Protein AF-A0A7Z9KVR6-F1 (afdb_monomer)

Structure (mmCIF, N/CA/C/O backbone):
data_AF-A0A7Z9KVR6-F1
#
_entry.id   AF-A0A7Z9KVR6-F1
#
loop_
_atom_site.group_PDB
_atom_site.id
_atom_site.type_symbol
_atom_site.label_atom_id
_atom_site.label_alt_id
_atom_site.label_comp_id
_atom_site.label_asym_id
_atom_site.label_entity_id
_atom_site.label_seq_id
_atom_site.pdbx_PDB_ins_code
_atom_site.Cartn_x
_atom_site.Cartn_y
_atom_site.Cartn_z
_atom_site.occupancy
_atom_site.B_iso_or_equiv
_atom_site.auth_seq_id
_atom_site.auth_comp_id
_atom_site.auth_asym_id
_atom_site.auth_atom_id
_atom_site.pdbx_PDB_model_num
ATOM 1 N N . ALA A 1 1 ? -22.475 -16.700 29.389 1.00 35.38 1 ALA A N 1
ATOM 2 C CA . ALA A 1 1 ? -21.913 -15.750 30.370 1.00 35.38 1 ALA A CA 1
ATOM 3 C C . ALA A 1 1 ? -21.243 -14.559 29.671 1.00 35.38 1 ALA A C 1
ATOM 5 O O . ALA A 1 1 ? -21.613 -13.428 29.962 1.00 35.38 1 ALA A O 1
ATOM 6 N N . ASP A 1 2 ? -20.386 -14.787 28.668 1.00 34.09 2 ASP A N 1
ATOM 7 C CA . ASP A 1 2 ? -19.625 -13.722 27.977 1.00 34.09 2 ASP A CA 1
ATOM 8 C C . ASP A 1 2 ? -20.473 -12.669 27.237 1.00 34.09 2 ASP A C 1
ATOM 10 O O . ASP A 1 2 ? -20.150 -11.486 27.248 1.00 34.09 2 ASP A O 1
ATOM 14 N N . ALA A 1 3 ? -21.623 -13.051 26.671 1.00 34.44 3 ALA A N 1
ATOM 15 C CA . ALA A 1 3 ? -22.505 -12.124 25.944 1.00 34.44 3 ALA A CA 1
ATOM 16 C C . ALA A 1 3 ? -23.229 -11.091 26.838 1.00 34.44 3 ALA A C 1
ATOM 18 O O . ALA A 1 3 ? -23.708 -10.068 26.345 1.00 34.44 3 ALA A O 1
ATOM 19 N N . VAL A 1 4 ? -23.341 -11.359 28.145 1.00 34.56 4 VAL A N 1
ATOM 20 C CA . VAL A 1 4 ? -23.966 -10.443 29.119 1.00 34.56 4 VAL A CA 1
ATOM 21 C C . VAL A 1 4 ? -22.930 -9.444 29.643 1.00 34.56 4 VAL A C 1
ATOM 23 O O . VAL A 1 4 ? -23.249 -8.267 29.813 1.00 34.56 4 VAL A O 1
ATOM 26 N N . ALA A 1 5 ? -21.673 -9.880 29.796 1.00 39.56 5 ALA A N 1
ATOM 27 C CA . ALA A 1 5 ? -20.549 -9.011 30.135 1.00 39.56 5 ALA A CA 1
ATOM 28 C C . ALA A 1 5 ? -20.260 -7.990 29.019 1.00 39.56 5 ALA A C 1
ATOM 30 O O . ALA A 1 5 ? -20.115 -6.802 29.301 1.00 39.56 5 ALA A O 1
ATOM 31 N N . ASP A 1 6 ? -20.287 -8.425 27.757 1.00 44.34 6 ASP A N 1
ATOM 32 C CA . ASP A 1 6 ? -20.033 -7.575 26.584 1.00 44.34 6 ASP A CA 1
ATOM 33 C C . ASP A 1 6 ? -21.119 -6.487 26.412 1.00 44.34 6 ASP A C 1
ATOM 35 O O . ASP A 1 6 ? -20.833 -5.318 26.150 1.00 44.34 6 ASP A O 1
ATOM 39 N N . LYS A 1 7 ? -22.391 -6.821 26.685 1.00 42.00 7 LYS A N 1
ATOM 40 C CA . LYS A 1 7 ? -23.503 -5.849 26.682 1.00 42.00 7 LYS A CA 1
ATOM 41 C C . LYS A 1 7 ? -23.405 -4.821 27.810 1.00 42.00 7 LYS A C 1
ATOM 43 O O . LYS A 1 7 ? -23.664 -3.644 27.561 1.00 42.00 7 LYS A O 1
ATOM 48 N N . GLY A 1 8 ? -23.033 -5.242 29.021 1.00 41.16 8 GLY A N 1
ATOM 49 C CA . GLY A 1 8 ? -22.894 -4.346 30.174 1.00 41.16 8 GLY A CA 1
ATOM 50 C C . GLY A 1 8 ? -21.739 -3.356 30.008 1.00 41.16 8 GLY A C 1
ATOM 51 O O . GLY A 1 8 ? -21.914 -2.153 30.202 1.00 41.16 8 GLY A O 1
ATOM 52 N N . GLN A 1 9 ? -20.580 -3.836 29.550 1.00 44.72 9 GLN A N 1
ATOM 53 C CA . GLN A 1 9 ? -19.414 -2.988 29.295 1.00 44.72 9 GLN A CA 1
ATOM 54 C C . GLN A 1 9 ? -19.664 -1.992 28.157 1.00 44.72 9 GLN A C 1
ATOM 56 O O . GLN A 1 9 ? -19.304 -0.818 28.259 1.00 44.72 9 GLN A O 1
ATOM 61 N N . ALA A 1 10 ? -20.344 -2.425 27.096 1.00 40.78 10 ALA A N 1
ATOM 62 C CA . ALA A 1 10 ? -20.620 -1.569 25.955 1.00 40.78 10 ALA A CA 1
ATOM 63 C C . ALA A 1 10 ? -21.769 -0.566 26.216 1.00 40.78 10 ALA A C 1
ATOM 65 O O . ALA A 1 10 ? -21.743 0.551 25.691 1.00 40.78 10 ALA A O 1
ATOM 66 N N . GLN A 1 11 ? -22.731 -0.895 27.091 1.00 40.22 11 GLN A N 1
ATOM 67 C CA . GLN A 1 11 ? -23.716 0.065 27.611 1.00 40.22 11 GLN A CA 1
ATOM 68 C C . GLN A 1 11 ? -23.074 1.136 28.502 1.00 40.22 11 GLN A C 1
ATOM 70 O O . GLN A 1 11 ? -23.451 2.305 28.398 1.00 40.22 11 GLN A O 1
ATOM 75 N N . ASP A 1 12 ? -22.074 0.787 29.312 1.00 39.56 12 ASP A N 1
ATOM 76 C CA . ASP A 1 12 ? -21.330 1.755 30.126 1.00 39.56 12 ASP A CA 1
ATOM 77 C C . ASP A 1 12 ? -20.452 2.684 29.275 1.00 39.56 12 ASP A C 1
ATOM 79 O O . ASP A 1 12 ? -20.374 3.888 29.538 1.00 39.56 12 ASP A O 1
ATOM 83 N N . VAL A 1 13 ? -19.840 2.178 28.201 1.00 40.28 13 VAL A N 1
ATOM 84 C CA . VAL A 1 13 ? -19.151 3.018 27.203 1.00 40.28 13 VAL A CA 1
ATOM 85 C C . VAL A 1 13 ? -20.147 3.955 26.506 1.00 40.28 13 VAL A C 1
ATOM 87 O O . VAL A 1 13 ? -19.868 5.143 26.337 1.00 40.28 13 VAL A O 1
ATOM 90 N N . ALA A 1 14 ? -21.350 3.471 26.186 1.00 36.34 14 ALA A N 1
ATOM 91 C CA . ALA A 1 14 ? -22.399 4.272 25.562 1.00 36.34 14 ALA A CA 1
ATOM 92 C C . ALA A 1 14 ? -22.997 5.342 26.503 1.00 36.34 14 ALA A C 1
ATOM 94 O O . ALA A 1 14 ? -23.314 6.437 26.040 1.00 36.34 14 ALA A O 1
ATOM 95 N N . ARG A 1 15 ? -23.108 5.071 27.811 1.00 34.94 15 ARG A N 1
ATOM 96 C CA . ARG A 1 15 ? -23.484 6.062 28.842 1.00 34.94 15 ARG A CA 1
ATOM 97 C C . ARG A 1 15 ? -22.383 7.099 29.078 1.00 34.94 15 ARG A C 1
ATOM 99 O O . ARG A 1 15 ? -22.664 8.269 29.312 1.00 34.94 15 ARG A O 1
ATOM 106 N N . ASN A 1 16 ? -21.112 6.720 28.955 1.00 38.53 16 ASN A N 1
ATOM 107 C CA . ASN A 1 16 ? -20.003 7.677 29.018 1.00 38.53 16 ASN A CA 1
ATOM 108 C C . ASN A 1 16 ? -19.913 8.553 27.751 1.00 38.53 16 ASN A C 1
ATOM 110 O O . ASN A 1 16 ? -19.594 9.740 27.844 1.00 38.53 16 ASN A O 1
ATOM 114 N N . LEU A 1 17 ? -20.301 8.026 26.584 1.00 39.16 17 LEU A N 1
ATOM 115 C CA . LEU A 1 17 ? -20.501 8.803 25.352 1.00 39.16 17 LEU A CA 1
ATOM 116 C C . LEU A 1 17 ? -21.670 9.797 25.456 1.00 39.16 17 LEU A C 1
ATOM 118 O O . LEU A 1 17 ? -21.611 10.856 24.830 1.00 39.16 17 LEU A O 1
ATOM 122 N N . GLU A 1 18 ? -22.683 9.551 26.289 1.00 35.47 18 GLU A N 1
ATOM 123 C CA . GLU A 1 18 ? -23.751 10.528 26.560 1.00 35.47 18 GLU A CA 1
ATOM 124 C C . GLU A 1 18 ? -23.223 11.817 27.224 1.00 35.47 18 GLU A C 1
ATOM 126 O O . GLU A 1 18 ? -23.787 12.890 27.015 1.00 35.47 18 GLU A O 1
ATOM 131 N N . TYR A 1 19 ? -22.061 11.813 27.883 1.00 37.66 19 TYR A N 1
ATOM 132 C CA . TYR A 1 19 ? -21.432 13.061 28.345 1.00 37.66 19 TYR A CA 1
ATOM 133 C C . TYR A 1 19 ? -20.773 13.869 27.212 1.00 37.66 19 TYR A C 1
ATOM 135 O O . TYR A 1 19 ? -20.787 15.101 27.246 1.00 37.66 19 TYR A O 1
ATOM 143 N N . SER A 1 20 ? -20.317 13.221 26.133 1.00 38.47 20 SER A N 1
ATOM 144 C CA . SER A 1 20 ? -19.980 13.938 24.888 1.00 38.47 20 SER A CA 1
ATOM 145 C C . SER A 1 20 ? -21.229 14.580 24.266 1.00 38.47 20 SER A C 1
ATOM 147 O O . SER A 1 20 ? -21.165 15.672 23.693 1.00 38.47 20 SER A O 1
ATOM 149 N N . THR A 1 21 ? -22.402 13.965 24.478 1.00 38.22 21 THR A N 1
ATOM 150 C CA . THR A 1 21 ? -23.684 14.559 24.092 1.00 38.22 21 THR A CA 1
ATOM 151 C C . THR A 1 21 ? -24.091 15.733 24.975 1.00 38.22 21 THR A C 1
ATOM 153 O O . THR A 1 21 ? -24.813 16.583 24.479 1.00 38.22 21 THR A O 1
ATOM 156 N N . LEU A 1 22 ? -23.584 15.866 26.209 1.00 37.53 22 LEU A N 1
ATOM 157 C CA . LEU A 1 22 ? -23.767 17.055 27.059 1.00 37.53 22 LEU A CA 1
ATOM 158 C C . LEU A 1 22 ? -22.955 18.259 26.557 1.00 37.53 22 LEU A C 1
ATOM 160 O O . LEU A 1 22 ? -23.481 19.371 26.520 1.00 37.53 22 LEU A O 1
ATOM 164 N N . ILE A 1 23 ? -21.728 18.043 26.069 1.00 39.12 23 ILE A N 1
ATOM 165 C CA . ILE A 1 23 ? -20.932 19.083 25.384 1.00 39.12 23 ILE A CA 1
ATOM 166 C C . ILE A 1 23 ? -21.606 19.470 24.055 1.00 39.12 23 ILE A C 1
ATOM 168 O O . ILE A 1 23 ? -21.808 20.652 23.764 1.00 39.12 23 ILE A O 1
ATOM 172 N N . LEU A 1 24 ? -22.080 18.483 23.284 1.00 40.97 24 LEU A N 1
ATOM 173 C CA . LEU A 1 24 ? -22.911 18.726 22.098 1.00 40.97 24 LEU A CA 1
ATOM 174 C C . LEU A 1 24 ? -24.281 19.336 22.445 1.00 40.97 24 LEU A C 1
ATOM 176 O O . LEU A 1 24 ? -24.842 20.049 21.618 1.00 40.97 24 LEU A O 1
ATOM 180 N N . ALA A 1 25 ? -24.828 19.107 23.641 1.00 38.81 25 ALA A N 1
ATOM 181 C CA . ALA A 1 25 ? -26.065 19.713 24.129 1.00 38.81 25 ALA A CA 1
ATOM 182 C C . ALA A 1 25 ? -25.837 21.171 24.536 1.00 38.81 25 ALA A C 1
ATOM 184 O O . ALA A 1 25 ? -26.718 21.996 24.301 1.00 38.81 25 ALA A O 1
ATOM 185 N N . GLY A 1 26 ? -24.652 21.510 25.054 1.00 41.12 26 GLY A N 1
ATOM 186 C CA . GLY A 1 26 ? -24.179 22.885 25.215 1.00 41.12 26 GLY A CA 1
ATOM 187 C C . GLY A 1 26 ? -24.095 23.607 23.868 1.00 41.12 26 GLY A C 1
ATOM 188 O O . GLY A 1 26 ? -24.693 24.670 23.696 1.00 41.12 26 GLY A O 1
ATOM 189 N N . LEU A 1 27 ? -23.489 22.969 22.859 1.00 42.97 27 LEU A N 1
ATOM 190 C CA . LEU A 1 27 ? -23.453 23.476 21.479 1.00 42.97 27 LEU A CA 1
ATOM 191 C C . LEU A 1 27 ? -24.853 23.561 20.834 1.00 42.97 27 LEU A C 1
ATOM 193 O O . LEU A 1 27 ? -25.155 24.525 20.129 1.00 42.97 27 LEU A O 1
ATOM 197 N N . LYS A 1 28 ? -25.751 22.600 21.096 1.00 42.56 28 LYS A N 1
ATOM 198 C CA . LYS A 1 28 ? -27.156 22.629 20.640 1.00 42.56 28 LYS A CA 1
ATOM 199 C C . LYS A 1 28 ? -27.973 23.709 21.356 1.00 42.56 28 LYS A C 1
ATOM 201 O O . LYS A 1 28 ? -28.800 24.338 20.700 1.00 42.56 28 LYS A O 1
ATOM 206 N N . ARG A 1 29 ? -27.747 23.968 22.652 1.00 45.38 29 ARG A N 1
ATOM 207 C CA . ARG A 1 29 ? -28.359 25.090 23.396 1.00 45.38 29 ARG A CA 1
ATOM 208 C C . ARG A 1 29 ? -27.910 26.424 22.825 1.00 45.38 29 ARG A C 1
ATOM 210 O O . ARG A 1 29 ? -28.758 27.280 22.608 1.00 45.38 29 ARG A O 1
ATOM 217 N N . LEU A 1 30 ? -26.624 26.574 22.512 1.00 44.88 30 LEU A N 1
ATOM 218 C CA . LEU A 1 30 ? -26.091 27.771 21.855 1.00 44.88 30 LEU A CA 1
ATOM 219 C C . LEU A 1 30 ? -26.682 27.958 20.446 1.00 44.88 30 LEU A C 1
ATOM 221 O O . LEU A 1 30 ? -27.119 29.058 20.118 1.00 44.88 30 LEU A O 1
ATOM 225 N N . LYS A 1 31 ? -26.833 26.882 19.656 1.00 48.50 31 LYS A N 1
ATOM 226 C CA . LYS A 1 31 ? -27.555 26.917 18.365 1.00 48.50 31 LYS A CA 1
ATOM 227 C C . LYS A 1 31 ? -29.046 27.254 18.500 1.00 48.50 31 LYS A C 1
ATOM 229 O O . LYS A 1 31 ? -29.575 27.987 17.670 1.00 48.50 31 LYS A O 1
ATOM 234 N N . ARG A 1 32 ? -29.737 26.745 19.528 1.00 51.28 32 ARG A N 1
ATOM 235 C CA . ARG A 1 32 ? -31.143 27.093 19.823 1.00 51.28 32 ARG A CA 1
ATOM 236 C C . ARG A 1 32 ? -31.281 28.560 20.222 1.00 51.28 32 ARG A C 1
ATOM 238 O O . ARG A 1 32 ? -32.182 29.235 19.742 1.00 51.28 32 ARG A O 1
ATOM 245 N N . ARG A 1 33 ? -30.366 29.060 21.056 1.00 50.19 33 ARG A N 1
ATOM 246 C CA . ARG A 1 33 ? -30.333 30.457 21.505 1.00 50.19 33 ARG A CA 1
ATOM 247 C C . ARG A 1 33 ? -30.043 31.413 20.342 1.00 50.19 33 ARG A C 1
ATOM 249 O O . ARG A 1 33 ? -30.695 32.443 20.258 1.00 50.19 33 ARG A O 1
ATOM 256 N N . ARG A 1 34 ? -29.178 31.017 19.398 1.00 51.06 34 ARG A N 1
ATOM 257 C CA . ARG A 1 34 ? -28.981 31.701 18.108 1.00 51.06 34 ARG A CA 1
ATOM 258 C C . ARG A 1 34 ? -30.272 31.765 17.282 1.00 51.06 34 ARG A C 1
ATOM 260 O O . ARG A 1 34 ? -30.685 32.859 16.931 1.00 51.06 34 ARG A O 1
ATOM 267 N N . ARG A 1 35 ? -30.947 30.632 17.044 1.00 55.22 35 ARG A N 1
ATOM 268 C CA . ARG A 1 35 ? -32.222 30.604 16.291 1.00 55.22 35 ARG A CA 1
ATOM 269 C C . ARG A 1 35 ? -33.315 31.462 16.931 1.00 55.22 35 ARG A C 1
ATOM 271 O O . ARG A 1 35 ? -34.112 32.064 16.226 1.00 55.22 35 ARG A O 1
ATOM 278 N N . ASN A 1 36 ? -33.368 31.510 18.260 1.00 55.62 36 ASN A N 1
ATOM 279 C CA . ASN A 1 36 ? -34.324 32.358 18.970 1.00 55.62 36 ASN A CA 1
ATOM 280 C C . ASN A 1 36 ? -33.970 33.850 18.859 1.00 55.62 36 ASN A C 1
ATOM 282 O O . ASN A 1 36 ? -34.878 34.667 18.829 1.00 55.62 36 ASN A O 1
ATOM 286 N N . LEU A 1 37 ? -32.684 34.206 18.764 1.00 54.69 37 LEU A N 1
ATOM 287 C CA . LEU A 1 37 ? -32.229 35.586 18.554 1.00 54.69 37 LEU A CA 1
ATOM 288 C C . LEU A 1 37 ? -32.394 36.048 17.096 1.00 54.69 37 LEU A C 1
ATOM 290 O O . LEU A 1 37 ? -32.743 37.202 16.878 1.00 54.69 37 LEU A O 1
ATOM 294 N N . GLU A 1 38 ? -32.222 35.156 16.114 1.00 55.53 38 GLU A N 1
ATOM 295 C CA . GLU A 1 38 ? -32.503 35.419 14.688 1.00 55.53 38 GLU A CA 1
ATOM 296 C C . GLU A 1 38 ? -33.987 35.766 14.456 1.00 55.53 38 GLU A C 1
ATOM 298 O O . GLU A 1 38 ? -34.303 36.607 13.622 1.00 55.53 38 GLU A O 1
ATOM 303 N N . LYS A 1 39 ? -34.901 35.184 15.247 1.00 57.00 39 LYS A N 1
ATOM 304 C CA . LYS A 1 39 ? -36.345 35.477 15.191 1.00 57.00 39 LYS A CA 1
ATOM 305 C C . LYS A 1 39 ? -36.746 36.842 15.765 1.00 57.00 39 LYS A C 1
ATOM 307 O O . LYS A 1 39 ? -37.841 37.302 15.473 1.00 57.00 39 LYS A O 1
ATOM 312 N N . VAL A 1 40 ? -35.908 37.462 16.600 1.00 57.56 40 VAL A N 1
ATOM 313 C CA . VAL A 1 40 ? -36.248 38.694 17.344 1.00 57.56 40 VAL A CA 1
ATOM 314 C C . VAL A 1 40 ? -35.851 39.971 16.583 1.00 57.56 40 VAL A C 1
ATOM 316 O O . VAL A 1 40 ? -36.165 41.055 17.044 1.00 57.56 40 VAL A O 1
ATOM 319 N N . GLY A 1 41 ? -35.223 39.855 15.403 1.00 50.34 41 GLY A N 1
ATOM 320 C CA . GLY A 1 41 ? -35.107 40.916 14.388 1.00 50.34 41 GLY A CA 1
ATOM 321 C C . GLY A 1 41 ? -34.739 42.320 14.897 1.00 50.34 41 GLY A C 1
ATOM 322 O O . GLY A 1 41 ? -35.605 43.125 15.220 1.00 50.34 41 GLY A O 1
ATOM 323 N N . GLY A 1 42 ? -33.447 42.664 14.904 1.00 53.19 42 GLY A N 1
ATOM 324 C CA . GLY A 1 42 ? -33.004 44.036 15.177 1.00 53.19 42 GLY A CA 1
ATOM 325 C C . GLY A 1 42 ? -31.487 44.184 15.295 1.00 53.19 42 GLY A C 1
ATOM 326 O O . GLY A 1 42 ? -30.786 43.228 15.625 1.00 53.19 42 GLY A O 1
ATOM 327 N N . LYS A 1 43 ? -30.965 45.406 15.105 1.00 47.53 43 LYS A N 1
ATOM 328 C CA . LYS A 1 43 ? -29.512 45.706 15.117 1.00 47.53 43 LYS A CA 1
ATOM 329 C C . LYS A 1 43 ? -28.788 45.264 16.408 1.00 47.53 43 LYS A C 1
ATOM 331 O O . LYS A 1 43 ? -27.604 44.935 16.382 1.00 47.53 43 LYS A O 1
ATOM 336 N N . ARG A 1 44 ? -29.486 45.208 17.557 1.00 46.94 44 ARG A N 1
ATOM 337 C CA . ARG A 1 44 ? -28.959 44.651 18.830 1.00 46.94 44 ARG A CA 1
ATOM 338 C C . ARG A 1 44 ? -28.873 43.119 18.826 1.00 46.94 44 ARG A C 1
ATOM 340 O O . ARG A 1 44 ? -27.948 42.565 19.426 1.00 46.94 44 ARG A O 1
ATOM 347 N N . ALA A 1 45 ? -29.809 42.445 18.160 1.00 45.25 45 ALA A N 1
ATOM 348 C CA . ALA A 1 45 ? -29.789 40.998 17.984 1.00 45.25 45 ALA A CA 1
ATOM 349 C C . ALA A 1 45 ? -28.661 40.593 17.024 1.00 45.25 45 ALA A C 1
ATOM 351 O O . ALA A 1 45 ? -27.903 39.694 17.362 1.00 45.25 45 ALA A O 1
ATOM 352 N N . GLU A 1 46 ? -28.448 41.324 15.925 1.00 45.06 46 GLU A N 1
ATOM 353 C CA . GLU A 1 46 ? -27.333 41.093 14.986 1.00 45.06 46 GLU A CA 1
ATOM 354 C C . GLU A 1 46 ? -25.957 41.231 15.651 1.00 45.06 46 GLU A C 1
ATOM 356 O O . GLU A 1 46 ? -25.106 40.358 15.495 1.00 45.06 46 GLU A O 1
ATOM 361 N N . LYS A 1 47 ? -25.751 42.264 16.481 1.00 49.59 47 LYS A N 1
ATOM 362 C CA . LYS A 1 47 ? -24.505 42.442 17.256 1.00 49.59 47 LYS A CA 1
ATOM 363 C C . LYS A 1 47 ? -24.288 41.328 18.291 1.00 49.59 47 LYS A C 1
ATOM 365 O O . LYS A 1 47 ? -23.157 40.946 18.586 1.00 49.59 47 LYS A O 1
ATOM 370 N N . SER A 1 48 ? -25.376 40.790 18.843 1.00 45.22 48 SER A N 1
ATOM 371 C CA . SER A 1 48 ? -25.336 39.668 19.790 1.00 45.22 48 SER A CA 1
ATOM 372 C C . SER A 1 48 ? -25.118 38.326 19.084 1.00 45.22 48 SER A C 1
ATOM 374 O O . SER A 1 48 ? -24.444 37.453 19.629 1.00 45.22 48 SER A O 1
ATOM 376 N N . ILE A 1 49 ? -25.646 38.169 17.867 1.00 46.31 49 ILE A N 1
ATOM 377 C CA . ILE A 1 49 ? -25.433 37.011 16.996 1.00 46.31 49 ILE A CA 1
ATOM 378 C C . ILE A 1 49 ? -23.984 36.994 16.512 1.00 46.31 49 ILE A C 1
ATOM 380 O O . ILE A 1 49 ? -23.339 35.968 16.690 1.00 46.31 49 ILE A O 1
ATOM 384 N N . SER A 1 50 ? -23.425 38.115 16.040 1.00 43.09 50 SER A N 1
ATOM 385 C CA . SER A 1 50 ? -22.012 38.184 15.633 1.00 43.09 50 SER A CA 1
ATOM 386 C C . SER A 1 50 ? -21.061 37.960 16.814 1.00 43.09 50 SER A C 1
ATOM 388 O O . SER A 1 50 ? -20.060 37.258 16.692 1.00 43.09 50 SER A O 1
ATOM 390 N N . GLY A 1 51 ? -21.409 38.451 18.010 1.00 47.88 51 GLY A N 1
ATOM 391 C CA . GLY A 1 51 ? -20.678 38.152 19.243 1.00 47.88 51 GLY A CA 1
ATOM 392 C C . GLY A 1 51 ? -20.749 36.675 19.654 1.00 47.88 51 GLY A C 1
ATOM 393 O O . GLY A 1 51 ? -19.777 36.131 20.178 1.00 47.88 51 GLY A O 1
ATOM 394 N N . LEU A 1 52 ? -21.878 36.001 19.410 1.00 43.12 52 LEU A N 1
ATOM 395 C CA . LEU A 1 52 ? -22.029 34.559 19.624 1.00 43.12 52 LEU A CA 1
ATOM 396 C C . LEU A 1 52 ? -21.325 33.737 18.542 1.00 43.12 52 LEU A C 1
ATOM 398 O O . LEU A 1 52 ? -20.792 32.681 18.866 1.00 43.12 52 LEU A O 1
ATOM 402 N N . GLU A 1 53 ? -21.293 34.207 17.297 1.00 40.66 53 GLU A N 1
ATOM 403 C CA . GLU A 1 53 ? -20.557 33.599 16.189 1.00 40.66 53 GLU A CA 1
ATOM 404 C C . GLU A 1 53 ? -19.054 33.718 16.390 1.00 40.66 53 GLU A C 1
ATOM 406 O O . GLU A 1 53 ? -18.378 32.713 16.251 1.00 40.66 53 GLU A O 1
ATOM 411 N N . ASN A 1 54 ? -18.544 34.863 16.842 1.00 45.44 54 ASN A N 1
ATOM 412 C CA . ASN A 1 54 ? -17.134 35.032 17.199 1.00 45.44 54 ASN A CA 1
ATOM 413 C C . ASN A 1 54 ? -16.748 34.217 18.437 1.00 45.44 54 ASN A C 1
ATOM 415 O O . ASN A 1 54 ? -15.649 33.677 18.495 1.00 45.44 54 ASN A O 1
ATOM 419 N N . LYS A 1 55 ? -17.655 34.056 19.411 1.00 43.12 55 LYS A N 1
ATOM 420 C CA . LYS A 1 55 ? -17.428 33.148 20.546 1.00 43.12 55 LYS A CA 1
ATOM 421 C C . LYS A 1 55 ? -17.443 31.689 20.101 1.00 43.12 55 LYS A C 1
ATOM 423 O O . LYS A 1 55 ? -16.532 30.961 20.449 1.00 43.12 55 LYS A O 1
ATOM 428 N N . LEU A 1 56 ? -18.429 31.252 19.315 1.00 40.38 56 LEU A N 1
ATOM 429 C CA . LEU A 1 56 ? -18.497 29.887 18.773 1.00 40.38 56 LEU A CA 1
ATOM 430 C C . LEU A 1 56 ? -17.331 29.585 17.830 1.00 40.38 56 LEU A C 1
ATOM 432 O O . LEU A 1 56 ? -16.781 28.495 17.908 1.00 40.38 56 LEU A O 1
ATOM 436 N N . ALA A 1 57 ? -16.952 30.528 16.970 1.00 37.97 57 ALA A N 1
ATOM 437 C CA . ALA A 1 57 ? -15.800 30.434 16.086 1.00 37.97 57 ALA A CA 1
ATOM 438 C C . ALA A 1 57 ? -14.509 30.408 16.897 1.00 37.97 57 ALA A C 1
ATOM 440 O O . ALA A 1 57 ? -13.703 29.534 16.641 1.00 37.97 57 ALA A O 1
ATOM 441 N N . GLY A 1 58 ? -14.370 31.244 17.931 1.00 43.41 58 GLY A N 1
ATOM 442 C CA . GLY A 1 58 ? -13.258 31.208 18.882 1.00 43.41 58 GLY A CA 1
ATOM 443 C C . GLY A 1 58 ? -13.167 29.878 19.625 1.00 43.41 58 GLY A C 1
ATOM 444 O O . GLY A 1 58 ? -12.118 29.258 19.611 1.00 43.41 58 GLY A O 1
ATOM 445 N N . TYR A 1 59 ? -14.273 29.353 20.158 1.00 39.78 59 TYR A N 1
ATOM 446 C CA . TYR A 1 59 ? -14.303 28.025 20.778 1.00 39.78 59 TYR A CA 1
ATOM 447 C C . TYR A 1 59 ? -13.966 26.915 19.776 1.00 39.78 59 TYR A C 1
ATOM 449 O O . TYR A 1 59 ? -13.256 25.978 20.115 1.00 39.78 59 TYR A O 1
ATOM 457 N N . LEU A 1 60 ? -14.445 26.992 18.534 1.00 37.69 60 LEU A N 1
ATOM 458 C CA . LEU A 1 60 ? -14.164 25.987 17.506 1.00 37.69 60 LEU A CA 1
ATOM 459 C C . LEU A 1 60 ? -12.735 26.115 16.936 1.00 37.69 60 LEU A C 1
ATOM 461 O O . LEU A 1 60 ? -12.113 25.096 16.664 1.00 37.69 60 LEU A O 1
ATOM 465 N N . GLN A 1 61 ? -12.169 27.314 16.805 1.00 37.34 61 GLN A N 1
ATOM 466 C CA . GLN A 1 61 ? -10.778 27.541 16.386 1.00 37.34 61 GLN A CA 1
ATOM 467 C C . GLN A 1 61 ? -9.797 27.196 17.502 1.00 37.34 61 GLN A C 1
ATOM 469 O O . GLN A 1 61 ? -8.836 26.474 17.251 1.00 37.34 61 GLN A O 1
ATOM 474 N N . GLU A 1 62 ? -10.061 27.632 18.736 1.00 37.94 62 GLU A N 1
ATOM 475 C CA . GLU A 1 62 ? -9.231 27.308 19.895 1.00 37.94 62 GLU A CA 1
ATOM 476 C C . GLU A 1 62 ? -9.235 25.805 20.146 1.00 37.94 62 GLU A C 1
ATOM 478 O O . GLU A 1 62 ? -8.174 25.270 20.418 1.00 37.94 62 GLU A O 1
ATOM 483 N N . ILE A 1 63 ? -10.350 25.084 19.959 1.00 36.12 63 ILE A N 1
ATOM 484 C CA . ILE A 1 63 ? -10.414 23.610 20.074 1.00 36.12 63 ILE A CA 1
ATOM 485 C C . ILE A 1 63 ? -9.816 22.890 18.835 1.00 36.12 63 ILE A C 1
ATOM 487 O O . ILE A 1 63 ? -9.656 21.673 18.850 1.00 36.12 63 ILE A O 1
ATOM 491 N N . GLY A 1 64 ? -9.405 23.599 17.774 1.00 34.09 64 GLY A N 1
ATOM 492 C CA . GLY A 1 64 ? -8.854 22.979 16.557 1.00 34.09 64 GLY A CA 1
ATOM 493 C C . GLY A 1 64 ? -9.896 22.197 15.745 1.00 34.09 64 GLY A C 1
ATOM 494 O O . GLY A 1 64 ? -9.593 21.183 15.119 1.00 34.09 64 GLY A O 1
ATOM 495 N N . PHE A 1 65 ? -11.154 22.638 15.781 1.00 37.47 65 PHE A N 1
ATOM 496 C CA . PHE A 1 65 ? -12.300 21.994 15.145 1.00 37.47 65 PHE A CA 1
ATOM 497 C C . PHE A 1 65 ? -12.314 22.255 13.630 1.00 37.47 65 PHE A C 1
ATOM 499 O O . PHE A 1 65 ? -13.107 23.041 13.112 1.00 37.47 65 PHE A O 1
ATOM 506 N N . THR A 1 66 ? -11.477 21.544 12.879 1.00 34.56 66 THR A N 1
ATOM 507 C CA . THR A 1 66 ? -11.750 21.316 11.457 1.00 34.56 66 THR A CA 1
ATOM 508 C C . THR A 1 66 ? -12.741 20.156 11.342 1.00 34.56 66 THR A C 1
ATOM 510 O O . THR A 1 66 ? -12.584 19.102 11.958 1.00 34.56 66 THR A O 1
ATOM 513 N N . ARG A 1 67 ? -13.811 20.344 10.560 1.00 34.62 67 ARG A N 1
ATOM 514 C CA . ARG A 1 67 ? -14.900 19.363 10.351 1.00 34.62 67 ARG A CA 1
ATOM 515 C C . ARG A 1 67 ? -14.439 17.989 9.824 1.00 34.62 67 ARG A C 1
ATOM 517 O O . ARG A 1 67 ? -15.253 17.073 9.798 1.00 34.62 67 ARG A O 1
ATOM 524 N N . ASN A 1 68 ? -13.165 17.844 9.451 1.00 32.53 68 ASN A N 1
ATOM 525 C CA . ASN A 1 68 ? -12.639 16.729 8.663 1.00 32.53 68 ASN A CA 1
ATOM 526 C C . ASN A 1 68 ? -11.520 15.922 9.343 1.00 32.53 68 ASN A C 1
ATOM 528 O O . ASN A 1 68 ? -10.973 15.015 8.720 1.00 32.53 68 ASN A O 1
ATOM 532 N N . ALA A 1 69 ? -11.167 16.191 10.601 1.00 31.91 69 ALA A N 1
ATOM 533 C CA . ALA A 1 69 ? -10.155 15.382 11.271 1.00 31.91 69 ALA A CA 1
ATOM 534 C C . ALA A 1 69 ? -10.776 14.048 11.720 1.00 31.91 69 ALA A C 1
ATOM 536 O O . ALA A 1 69 ? -11.618 14.020 12.617 1.00 31.91 69 ALA A O 1
ATOM 537 N N . GLY A 1 70 ? -10.363 12.937 11.103 1.00 40.06 70 GLY A N 1
ATOM 538 C CA . GLY A 1 70 ? -10.752 11.557 11.435 1.00 40.06 70 GLY A CA 1
ATOM 539 C C . GLY A 1 70 ? -10.303 11.069 12.822 1.00 40.06 70 GLY A C 1
ATOM 540 O O . GLY A 1 70 ? -9.989 9.895 12.979 1.00 40.06 70 GLY A O 1
ATOM 541 N N . VAL A 1 71 ? -10.258 11.963 13.811 1.00 44.66 71 VAL A N 1
ATOM 542 C CA . VAL A 1 71 ? -9.809 11.743 15.185 1.00 44.66 71 VAL A CA 1
ATOM 543 C C . VAL A 1 71 ? -10.997 11.304 16.044 1.00 44.66 71 VAL A C 1
ATOM 545 O O . VAL A 1 71 ? -12.061 11.943 16.067 1.00 44.66 71 VAL A O 1
ATOM 548 N N . SER A 1 72 ? -10.819 10.198 16.768 1.00 54.66 72 SER A N 1
ATOM 549 C CA . SER A 1 72 ? -11.847 9.604 17.627 1.00 54.66 72 SER A CA 1
ATOM 550 C C . SER A 1 72 ? -12.382 10.611 18.654 1.00 54.66 72 SER A C 1
ATOM 552 O O . SER A 1 72 ? -11.672 11.505 19.116 1.00 54.66 72 SER A O 1
ATOM 554 N N . CYS A 1 73 ? -13.658 10.482 19.040 1.00 56.34 73 CYS A N 1
ATOM 555 C CA . CYS A 1 73 ? -14.263 11.326 20.078 1.00 56.34 73 CYS A CA 1
ATOM 556 C C . CYS A 1 73 ? -13.454 11.289 21.388 1.00 56.34 73 CYS A C 1
ATOM 558 O O . CYS A 1 73 ? -13.340 12.312 22.052 1.00 56.34 73 CYS A O 1
ATOM 560 N N . CYS A 1 74 ? -12.848 10.148 21.730 1.00 57.84 74 CYS A N 1
ATOM 561 C CA . CYS A 1 74 ? -12.040 10.002 22.945 1.00 57.84 74 CYS A CA 1
ATOM 562 C C . CYS A 1 74 ? -10.723 10.788 22.871 1.00 57.84 74 CYS A C 1
ATOM 564 O O . CYS A 1 74 ? -10.391 11.493 23.815 1.00 57.84 74 CYS A O 1
ATOM 566 N N . GLN A 1 75 ? -10.018 10.749 21.734 1.00 61.12 75 GLN A N 1
ATOM 567 C CA . GLN A 1 75 ? -8.807 11.555 21.515 1.00 61.12 75 GLN A CA 1
ATOM 568 C C . GLN A 1 75 ? -9.113 13.056 21.543 1.00 61.12 75 GLN A C 1
ATOM 570 O O . GLN A 1 75 ? -8.352 13.834 22.108 1.00 61.12 75 GLN A O 1
ATOM 575 N N . ARG A 1 76 ? -10.267 13.466 21.005 1.00 58.19 76 ARG A N 1
ATOM 576 C CA . ARG A 1 76 ? -10.710 14.866 21.075 1.00 58.19 76 ARG A CA 1
ATOM 577 C C . ARG A 1 76 ? -10.989 15.320 22.507 1.00 58.19 76 ARG A C 1
ATOM 579 O O . ARG A 1 76 ? -10.639 16.440 22.861 1.00 58.19 76 ARG A O 1
ATOM 586 N N . VAL A 1 77 ? -11.594 14.467 23.334 1.00 62.38 77 VAL A N 1
ATOM 587 C CA . VAL A 1 77 ? -11.824 14.777 24.754 1.00 62.38 77 VAL A CA 1
ATOM 588 C C . VAL A 1 77 ? -10.502 14.779 25.531 1.00 62.38 77 VAL A C 1
ATOM 590 O O . VAL A 1 77 ? -10.309 15.668 26.353 1.00 62.38 77 VAL A O 1
ATOM 593 N N . GLN A 1 78 ? -9.565 13.879 25.209 1.00 65.19 78 GLN A N 1
ATOM 594 C CA . GLN A 1 78 ? -8.221 13.871 25.794 1.00 65.19 78 GLN A CA 1
ATOM 595 C C . GLN A 1 78 ? -7.479 15.190 25.531 1.00 65.19 78 GLN A C 1
ATOM 597 O O . GLN A 1 78 ? -7.015 15.810 26.477 1.00 65.19 78 GLN A O 1
ATOM 602 N N . MET A 1 79 ? -7.474 15.696 24.292 1.00 64.38 79 MET A N 1
ATOM 603 C CA . MET A 1 79 ? -6.831 16.981 23.967 1.00 64.38 79 MET A CA 1
ATOM 604 C C . MET A 1 79 ? -7.411 18.161 24.760 1.00 64.38 79 MET A C 1
ATOM 606 O O . MET A 1 79 ? -6.683 19.069 25.162 1.00 64.38 79 MET A O 1
ATOM 610 N N . VAL A 1 80 ? -8.730 18.168 24.984 1.00 63.62 80 VAL A N 1
ATOM 611 C CA . VAL A 1 80 ? -9.381 19.197 25.808 1.00 63.62 80 VAL A CA 1
ATOM 612 C C . VAL A 1 80 ? -8.974 19.044 27.273 1.00 63.62 80 VAL A C 1
ATOM 614 O O . VAL A 1 80 ? -8.686 20.047 27.921 1.00 63.62 80 VAL A O 1
ATOM 617 N N . CYS A 1 81 ? -8.903 17.816 27.785 1.00 65.94 81 CYS A N 1
ATOM 618 C CA . CYS A 1 81 ? -8.412 17.532 29.131 1.00 65.94 81 CYS A CA 1
ATOM 619 C C . CYS A 1 81 ? -6.950 17.958 29.321 1.00 65.94 81 CYS A C 1
ATOM 621 O O . CYS A 1 81 ? -6.639 18.569 30.338 1.00 65.94 81 CYS A O 1
ATOM 623 N N . ASP A 1 82 ? -6.078 17.709 28.345 1.00 70.12 82 ASP A N 1
ATOM 624 C CA . ASP A 1 82 ? -4.659 18.068 28.414 1.00 70.12 82 ASP A CA 1
ATOM 625 C C . ASP A 1 82 ? -4.473 19.592 28.435 1.00 70.12 82 ASP A C 1
ATOM 627 O O . ASP A 1 82 ? -3.752 20.121 29.281 1.00 70.12 82 ASP A O 1
ATOM 631 N N . ARG A 1 83 ? -5.212 20.328 27.594 1.00 66.81 83 ARG A N 1
ATOM 632 C CA . ARG A 1 83 ? -5.209 21.802 27.624 1.00 66.81 83 ARG A CA 1
ATOM 633 C C . ARG A 1 83 ? -5.823 22.372 28.895 1.00 66.81 83 ARG A C 1
ATOM 635 O O . ARG A 1 83 ? -5.320 23.353 29.432 1.00 66.81 83 ARG A O 1
ATOM 642 N N . LEU A 1 84 ? -6.902 21.773 29.401 1.00 67.38 84 LEU A N 1
ATOM 643 C CA . LEU A 1 84 ? -7.470 22.169 30.691 1.00 67.38 84 LEU A CA 1
ATOM 644 C C . LEU A 1 84 ? -6.467 21.945 31.823 1.00 67.38 84 LEU A C 1
ATOM 646 O O . LEU A 1 84 ? -6.349 22.807 32.687 1.00 67.38 84 LEU A O 1
ATOM 650 N N . SER A 1 85 ? -5.718 20.841 31.801 1.00 73.44 85 SER A N 1
ATOM 651 C CA . SER A 1 85 ? -4.628 20.598 32.747 1.00 73.44 85 SER A CA 1
ATOM 652 C C . SER A 1 85 ? -3.531 21.659 32.627 1.00 73.44 85 SER A C 1
ATOM 654 O O . SER A 1 85 ? -3.085 22.169 33.649 1.00 73.44 85 SER A O 1
ATOM 656 N N . GLU A 1 86 ? -3.149 22.064 31.411 1.00 74.38 86 GLU A N 1
ATOM 657 C CA . GLU A 1 86 ? -2.178 23.146 31.189 1.00 74.38 86 GLU A CA 1
ATOM 658 C C . GLU A 1 86 ? -2.660 24.486 31.774 1.00 74.38 86 GLU A C 1
ATOM 660 O O . GLU A 1 86 ? -1.910 25.159 32.481 1.00 74.38 86 GLU A O 1
ATOM 665 N N . TYR A 1 87 ? -3.927 24.857 31.556 1.00 69.06 87 TYR A N 1
ATOM 666 C CA . TYR A 1 87 ? -4.499 26.087 32.119 1.00 69.06 87 TYR A CA 1
ATOM 667 C C . TYR A 1 87 ? -4.659 26.037 33.640 1.00 69.06 87 TYR A C 1
ATOM 669 O O . TYR A 1 87 ? -4.490 27.059 34.303 1.00 69.06 87 TYR A O 1
ATOM 677 N N . ILE A 1 88 ? -4.973 24.866 34.200 1.00 70.06 88 ILE A N 1
ATOM 678 C CA . ILE A 1 88 ? -5.029 24.670 35.653 1.00 70.06 88 ILE A CA 1
ATOM 679 C C . ILE A 1 88 ? -3.626 24.805 36.256 1.00 70.06 88 ILE A C 1
ATOM 681 O O . ILE A 1 88 ? -3.485 25.465 37.280 1.00 70.06 88 ILE A O 1
ATOM 685 N N . ASN A 1 89 ? -2.599 24.239 35.614 1.00 76.44 89 ASN A N 1
ATOM 686 C CA . ASN A 1 89 ? -1.211 24.308 36.082 1.00 76.44 89 ASN A CA 1
ATOM 687 C C . ASN A 1 89 ? -0.621 25.725 36.000 1.00 76.44 89 ASN A C 1
ATOM 689 O O . ASN A 1 89 ? 0.238 26.067 36.803 1.00 76.44 89 ASN A O 1
ATOM 693 N N . ARG A 1 90 ? -1.084 26.552 35.054 1.00 76.56 90 ARG A N 1
ATOM 694 C CA . ARG A 1 90 ? -0.711 27.974 34.941 1.00 76.56 90 ARG A CA 1
ATOM 695 C C . ARG A 1 90 ? -1.551 28.916 35.818 1.00 76.56 90 ARG A C 1
ATOM 697 O O . ARG A 1 90 ? -1.385 30.123 35.708 1.00 76.56 90 ARG A O 1
ATOM 704 N N . GLU A 1 91 ? -2.479 28.388 36.623 1.00 67.94 91 GLU A N 1
ATOM 705 C CA . GLU A 1 91 ? -3.458 29.163 37.411 1.00 67.94 91 GLU A CA 1
ATOM 706 C C . GLU A 1 91 ? -4.252 30.199 36.586 1.00 67.94 91 GLU A C 1
ATOM 708 O O . GLU A 1 91 ? -4.745 31.208 37.089 1.00 67.94 91 GLU A O 1
ATOM 713 N N . ASP A 1 92 ? -4.445 29.919 35.295 1.00 68.81 92 ASP A N 1
ATOM 714 C CA . ASP A 1 92 ? -5.002 30.846 34.309 1.00 68.81 92 ASP A CA 1
ATOM 715 C C . ASP A 1 92 ? -6.551 30.817 34.370 1.00 68.81 92 ASP A C 1
ATOM 717 O O . ASP A 1 92 ? -7.256 30.346 33.464 1.00 68.81 92 ASP A O 1
ATOM 721 N N . GLN A 1 93 ? -7.114 31.284 35.495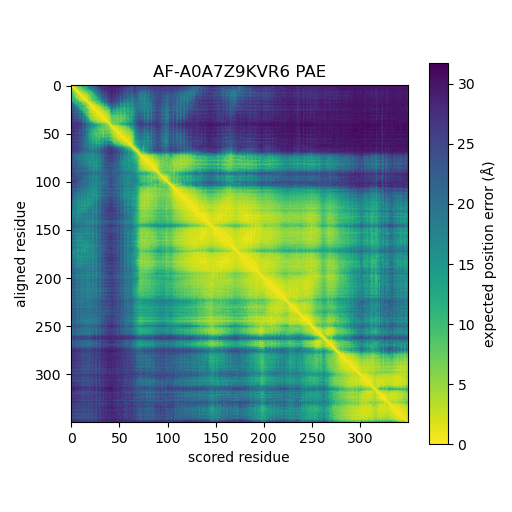 1.00 60.06 93 GLN A N 1
ATOM 722 C CA . GLN A 1 93 ? -8.536 31.132 35.854 1.00 60.06 93 GLN A CA 1
ATOM 723 C C . GLN A 1 93 ? 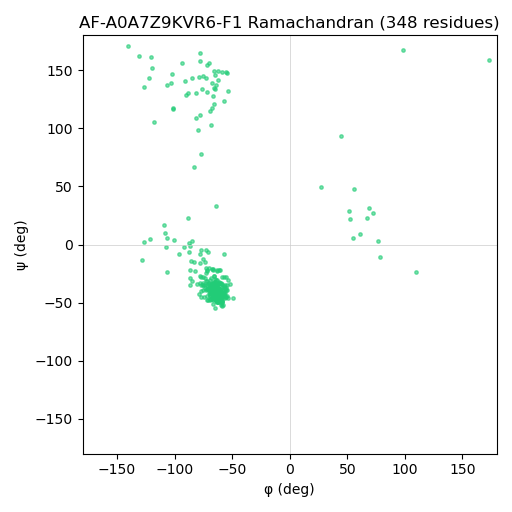-9.493 31.702 34.796 1.00 60.06 93 GLN A C 1
ATOM 725 O O . GLN A 1 93 ? -10.562 31.137 34.539 1.00 60.06 93 GLN A O 1
ATOM 730 N N . GLY A 1 94 ? -9.104 32.805 34.151 1.00 59.53 94 GLY A N 1
ATOM 731 C CA . GLY A 1 94 ? -9.907 33.473 33.127 1.00 59.53 94 GLY A CA 1
ATOM 732 C C . GLY A 1 94 ? -10.071 32.646 31.851 1.00 59.53 94 GLY A C 1
ATOM 733 O O . GLY A 1 94 ? -11.159 32.620 31.273 1.00 59.53 94 GLY A O 1
ATOM 734 N N . ARG A 1 95 ? -9.025 31.930 31.422 1.00 62.47 95 ARG A N 1
ATOM 735 C CA . ARG A 1 95 ? -9.063 31.082 30.219 1.00 62.47 95 ARG A CA 1
ATOM 736 C C . ARG A 1 95 ? -9.761 29.755 30.491 1.00 62.47 95 ARG A C 1
ATOM 738 O O . ARG A 1 95 ? -10.632 29.371 29.715 1.00 62.47 95 ARG A O 1
ATOM 745 N N . ALA A 1 96 ? -9.484 29.119 31.631 1.00 54.59 96 ALA A N 1
ATOM 746 C CA . ALA A 1 96 ? -10.164 27.888 32.042 1.00 54.59 96 ALA A CA 1
ATOM 747 C C . ALA A 1 96 ? -11.683 28.094 32.221 1.00 54.59 96 ALA A C 1
ATOM 749 O O . ALA A 1 96 ? -12.491 27.293 31.744 1.00 54.59 96 ALA A O 1
ATOM 750 N N . SER A 1 97 ? -12.082 29.208 32.849 1.00 56.84 97 SER A N 1
ATOM 751 C CA . SER A 1 97 ? -13.491 29.576 33.030 1.00 56.84 97 SER A CA 1
ATOM 752 C C . SER A 1 97 ? -14.183 29.901 31.706 1.00 56.84 97 SER A C 1
ATOM 754 O O . SER A 1 97 ? -15.315 29.471 31.492 1.00 56.84 97 SER A O 1
ATOM 756 N N . ARG A 1 98 ? -13.503 30.572 30.762 1.00 55.91 98 ARG A N 1
ATOM 757 C CA . ARG A 1 98 ? -14.043 30.754 29.405 1.00 55.91 98 ARG A CA 1
ATOM 758 C C . ARG A 1 98 ? -14.244 29.415 28.709 1.00 55.91 98 ARG A C 1
ATOM 760 O O . ARG A 1 98 ? -15.303 29.225 28.129 1.00 55.91 98 ARG A O 1
ATOM 767 N N . LEU A 1 99 ? -13.289 28.492 28.788 1.00 53.97 99 LEU A N 1
ATOM 768 C CA . LEU A 1 99 ? -13.345 27.220 28.061 1.00 53.97 99 LEU A CA 1
ATOM 769 C C . LEU A 1 99 ? -14.522 26.321 28.486 1.00 53.97 99 LEU A C 1
ATOM 771 O O . LEU A 1 99 ? -15.147 25.685 27.641 1.00 53.97 99 LEU A O 1
ATOM 775 N N . VAL A 1 100 ? -14.835 26.283 29.787 1.00 54.91 100 VAL A N 1
ATOM 776 C CA . VAL A 1 100 ? -15.842 25.369 30.371 1.00 54.91 100 VAL A CA 1
ATOM 777 C C . VAL A 1 100 ? -17.143 26.085 30.768 1.00 54.91 100 VAL A C 1
ATOM 779 O O . VAL A 1 100 ? -18.200 25.460 30.831 1.00 54.91 100 VAL A O 1
ATOM 782 N N . GLY A 1 101 ? -17.100 27.395 31.024 1.00 55.03 101 GLY A N 1
ATOM 783 C CA . GLY A 1 101 ? -18.245 28.181 31.495 1.00 55.03 101 GLY A CA 1
ATOM 784 C C . GLY A 1 101 ? -18.637 27.906 32.953 1.00 55.03 101 GLY A C 1
ATOM 785 O O . GLY A 1 101 ? -19.808 28.051 33.303 1.00 55.03 101 GLY A O 1
ATOM 786 N N . ALA A 1 102 ? -17.691 27.475 33.797 1.00 59.09 102 ALA A N 1
ATOM 787 C CA . ALA A 1 102 ? -17.920 27.082 35.192 1.00 59.09 102 ALA A CA 1
ATOM 788 C C . ALA A 1 102 ? -16.925 27.752 36.161 1.00 59.09 102 ALA A C 1
ATOM 790 O O . ALA A 1 102 ? -15.870 28.233 35.754 1.00 59.09 102 ALA A O 1
ATOM 791 N N . LYS A 1 103 ? -17.249 27.771 37.465 1.00 54.19 103 LYS A N 1
ATOM 792 C CA . LYS A 1 103 ? -16.340 28.269 38.518 1.00 54.19 103 LYS A CA 1
ATOM 793 C C . LYS A 1 103 ? -15.063 27.416 38.585 1.00 54.19 103 LYS A C 1
ATOM 795 O O . LYS A 1 103 ? -15.140 26.193 38.487 1.00 54.19 103 LYS A O 1
ATOM 800 N N . PHE A 1 104 ? -13.911 28.054 38.814 1.00 55.19 104 PHE A N 1
ATOM 801 C CA . PHE A 1 104 ? -12.580 27.422 38.791 1.00 55.19 104 PHE A CA 1
ATOM 802 C C . PHE A 1 104 ? -12.436 26.224 39.748 1.00 55.19 104 PHE A C 1
ATOM 804 O O . PHE A 1 104 ? -11.879 25.195 39.370 1.00 55.19 104 PHE A O 1
ATOM 811 N N . SER A 1 105 ? -13.033 26.296 40.942 1.00 61.28 105 SER A N 1
ATOM 812 C CA . SER A 1 105 ? -13.065 25.184 41.905 1.00 61.28 105 SER A CA 1
ATOM 813 C C . SER A 1 105 ? -13.749 23.929 41.348 1.00 61.28 105 SER A C 1
ATOM 815 O O . SER A 1 105 ? -13.252 22.818 41.519 1.00 61.28 105 SER A O 1
ATOM 817 N N . ASN A 1 106 ? -14.846 24.100 40.606 1.00 65.19 106 ASN A N 1
ATOM 818 C CA . ASN A 1 106 ? -15.566 22.996 39.973 1.00 65.19 106 ASN A CA 1
ATOM 819 C C . ASN A 1 106 ? -14.810 22.443 38.758 1.00 65.19 106 ASN A C 1
ATOM 821 O O . ASN A 1 106 ? -14.925 21.256 38.464 1.00 65.19 106 ASN A O 1
ATOM 825 N N . ILE A 1 107 ? -14.021 23.277 38.070 1.00 63.16 107 ILE A N 1
ATOM 826 C CA . ILE A 1 107 ? -13.239 22.870 36.893 1.00 63.16 107 ILE A CA 1
ATOM 827 C C . ILE A 1 107 ? -12.152 21.863 37.278 1.00 63.16 107 ILE A C 1
ATOM 829 O O . ILE A 1 107 ? -11.984 20.869 36.573 1.00 63.16 107 ILE A O 1
ATOM 833 N N . ARG A 1 108 ? -11.455 22.059 38.406 1.00 67.62 108 ARG A N 1
ATOM 834 C CA . ARG A 1 108 ? -10.415 21.119 38.859 1.00 67.62 108 ARG A CA 1
ATOM 835 C C . ARG A 1 108 ? -11.005 19.746 39.182 1.00 67.62 108 ARG A C 1
ATOM 837 O O . ARG A 1 108 ? -10.526 18.736 38.673 1.00 67.62 108 ARG A O 1
ATOM 844 N N . THR A 1 109 ? -12.093 19.712 39.950 1.00 68.06 109 THR A N 1
ATOM 845 C CA . THR A 1 109 ? -12.800 18.466 40.289 1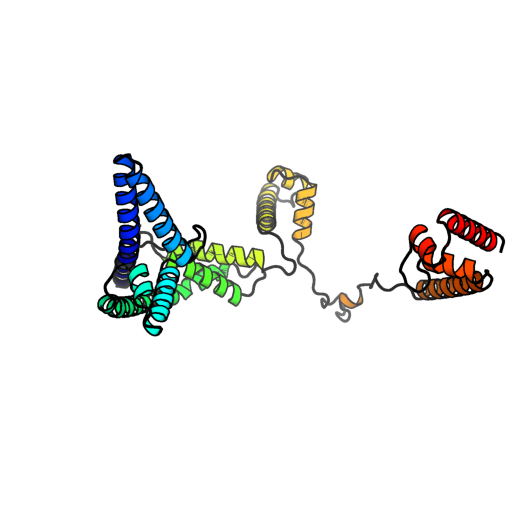.00 68.06 109 THR A CA 1
ATOM 846 C C . THR A 1 109 ? -13.352 17.774 39.044 1.00 68.06 109 THR A C 1
ATOM 848 O O . THR A 1 109 ? -13.224 16.558 38.899 1.00 68.06 109 THR A O 1
ATOM 851 N N . PHE A 1 110 ? -13.916 18.546 38.112 1.00 63.41 110 PHE A N 1
ATOM 852 C CA . PHE A 1 110 ? -14.430 18.038 36.845 1.00 63.41 110 PHE A CA 1
ATOM 853 C C . PHE A 1 110 ? -13.323 17.459 35.957 1.00 63.41 110 PHE A C 1
ATOM 855 O O . PHE A 1 110 ? -13.501 16.372 35.412 1.00 63.41 110 PHE A O 1
ATOM 862 N N . ASN A 1 111 ? -12.165 18.122 35.859 1.00 67.06 111 ASN A N 1
ATOM 863 C CA . ASN A 1 111 ? -11.030 17.625 35.080 1.00 67.06 111 ASN A CA 1
ATOM 864 C C . ASN A 1 111 ? -10.506 16.299 35.653 1.00 67.06 111 ASN A C 1
ATOM 866 O O . ASN A 1 111 ? -10.330 15.333 34.917 1.00 67.06 111 ASN A O 1
ATOM 870 N N . THR A 1 112 ? -10.361 16.193 36.978 1.00 74.62 112 THR A N 1
ATOM 871 C CA . THR A 1 112 ? -9.958 14.936 37.633 1.00 74.62 112 THR A CA 1
ATOM 872 C C . THR A 1 112 ? -10.966 13.808 37.390 1.00 74.62 112 THR A C 1
ATOM 874 O O . THR A 1 112 ? -10.582 12.669 37.120 1.00 74.62 112 THR A O 1
ATOM 877 N N . GLN A 1 113 ? -12.269 14.102 37.458 1.00 70.06 113 GLN A N 1
ATOM 878 C CA . GLN A 1 113 ? -13.313 13.118 37.155 1.00 70.06 113 GLN A CA 1
ATOM 879 C C . GLN A 1 113 ? -13.304 12.695 35.680 1.00 70.06 113 GLN A C 1
ATOM 881 O O . GLN A 1 113 ? -13.484 11.511 35.389 1.00 70.06 113 GLN A O 1
ATOM 886 N N . LEU A 1 114 ? -13.073 13.631 34.758 1.00 68.25 114 LEU A N 1
ATOM 887 C CA . LEU A 1 114 ? -12.933 13.345 33.332 1.00 68.25 114 LEU A CA 1
ATOM 888 C C . LEU A 1 114 ? -11.731 12.446 33.053 1.00 68.25 114 LEU A C 1
ATOM 890 O O . LEU A 1 114 ? -11.911 11.423 32.400 1.00 68.25 114 LEU A O 1
ATOM 894 N N . HIS A 1 115 ? -10.553 12.756 33.604 1.00 73.00 115 HIS A N 1
ATOM 895 C CA . HIS A 1 115 ? -9.349 11.926 33.465 1.00 73.00 115 HIS A CA 1
ATOM 896 C C . HIS A 1 115 ? -9.584 10.493 33.943 1.00 73.00 115 HIS A C 1
ATOM 898 O O . HIS A 1 115 ? -9.280 9.543 33.226 1.00 73.00 115 HIS A O 1
ATOM 904 N N . ARG A 1 116 ? -10.225 10.314 35.108 1.00 76.19 116 ARG A N 1
ATOM 905 C CA . ARG A 1 116 ? -10.585 8.976 35.616 1.00 76.19 116 ARG A CA 1
ATOM 906 C C . ARG A 1 116 ? -11.523 8.223 34.671 1.00 76.19 116 ARG A C 1
ATOM 908 O O . ARG A 1 116 ? -11.355 7.024 34.455 1.00 76.19 116 ARG A O 1
ATOM 915 N N . ARG A 1 117 ? -12.524 8.905 34.109 1.00 70.88 117 ARG A N 1
ATOM 916 C CA . ARG A 1 117 ? -13.473 8.289 33.167 1.00 70.88 117 ARG A CA 1
ATOM 917 C C . ARG A 1 117 ? -12.809 7.945 31.838 1.00 70.88 117 ARG A C 1
ATOM 919 O O . ARG A 1 117 ? -13.054 6.859 31.325 1.00 70.88 117 ARG A O 1
ATOM 926 N N . LEU A 1 118 ? -11.960 8.825 31.312 1.00 72.75 118 LEU A N 1
ATOM 927 C CA . LEU A 1 118 ? -11.184 8.572 30.100 1.00 72.75 118 LEU A CA 1
ATOM 928 C C . LEU A 1 118 ? -10.258 7.374 30.285 1.00 72.75 118 LEU A C 1
ATOM 930 O O . LEU A 1 118 ? -10.302 6.465 29.463 1.00 72.75 118 LEU A O 1
ATOM 934 N N . ALA A 1 119 ? -9.512 7.317 31.391 1.00 78.12 119 ALA A N 1
ATOM 935 C CA . ALA A 1 119 ? -8.660 6.177 31.719 1.00 78.12 119 ALA A CA 1
ATOM 936 C C . ALA A 1 119 ? -9.457 4.863 31.729 1.00 78.12 119 ALA A C 1
ATOM 938 O O . ALA A 1 119 ? -9.056 3.889 31.095 1.00 78.12 119 ALA A O 1
ATOM 939 N N . LYS A 1 120 ? -10.645 4.861 32.351 1.00 78.00 120 LYS A N 1
ATOM 940 C CA . LYS A 1 120 ? -11.533 3.691 32.351 1.00 78.00 120 LYS A CA 1
ATOM 941 C C . LYS A 1 120 ? -12.007 3.318 30.940 1.00 78.00 120 LYS A C 1
ATOM 943 O O . LYS A 1 120 ? -12.056 2.138 30.614 1.00 78.00 120 LYS A O 1
ATOM 948 N N . VAL A 1 121 ? -12.341 4.293 30.092 1.00 76.50 121 VAL A N 1
ATOM 949 C CA . VAL A 1 121 ? -12.732 4.039 28.692 1.00 76.50 121 VAL A CA 1
ATOM 950 C C . VAL A 1 121 ? -11.569 3.451 27.891 1.00 76.50 121 VAL A C 1
ATOM 952 O O . VAL A 1 121 ? -11.777 2.484 27.161 1.00 76.50 121 VAL A O 1
ATOM 955 N N . PHE A 1 122 ? -10.355 3.985 28.041 1.00 80.00 122 PHE A N 1
ATOM 956 C CA . PHE A 1 122 ? -9.165 3.448 27.377 1.00 80.00 122 PHE A CA 1
ATOM 957 C C . PHE A 1 122 ? -8.855 2.023 27.829 1.00 80.00 122 PHE A C 1
ATOM 959 O O . PHE A 1 122 ? -8.606 1.170 26.983 1.00 80.00 122 PHE A O 1
ATOM 966 N N . GLN A 1 123 ? -8.963 1.744 29.129 1.00 83.62 123 GLN A N 1
ATOM 967 C CA . GLN A 1 123 ? -8.777 0.401 29.671 1.00 83.62 123 GLN A CA 1
ATOM 968 C C . GLN A 1 123 ? -9.784 -0.594 29.075 1.00 83.62 123 GLN A C 1
ATOM 970 O O . GLN A 1 123 ? -9.388 -1.619 28.534 1.00 83.62 123 GLN A O 1
ATOM 975 N N . ARG A 1 124 ? -11.084 -0.264 29.072 1.00 81.25 124 ARG A N 1
ATOM 976 C CA . ARG A 1 124 ? -12.117 -1.141 28.484 1.00 81.25 124 ARG A CA 1
ATOM 977 C C . ARG A 1 124 ? -11.957 -1.323 26.983 1.00 81.25 124 ARG A C 1
ATOM 979 O O . ARG A 1 124 ? -12.205 -2.400 26.454 1.00 81.25 124 ARG A O 1
ATOM 986 N N . ARG A 1 125 ? -11.527 -0.272 26.287 1.00 84.00 125 ARG A N 1
ATOM 987 C CA . ARG A 1 125 ? -11.196 -0.355 24.866 1.00 84.00 125 ARG A CA 1
ATOM 988 C C . ARG A 1 125 ? -10.050 -1.340 24.630 1.00 84.00 125 ARG A C 1
ATOM 990 O O . ARG A 1 125 ? -10.140 -2.128 23.694 1.00 84.00 125 ARG A O 1
ATOM 997 N N . GLN A 1 126 ? -9.004 -1.280 25.450 1.00 87.50 126 GLN A N 1
ATOM 998 C CA . GLN A 1 126 ? -7.853 -2.170 25.345 1.00 87.50 126 GLN A CA 1
ATOM 999 C C . GLN A 1 126 ? -8.251 -3.626 25.611 1.00 87.50 126 GLN A C 1
ATOM 1001 O O . GLN A 1 126 ? -7.969 -4.481 24.777 1.00 87.50 126 GLN A O 1
ATOM 1006 N N . GLU A 1 127 ? -9.008 -3.883 26.682 1.00 88.56 127 GLU A N 1
ATOM 1007 C CA . GLU A 1 127 ? -9.559 -5.211 26.998 1.00 88.56 127 GLU A CA 1
ATOM 1008 C C . GLU A 1 127 ? -10.367 -5.786 25.818 1.00 88.56 127 GLU A C 1
ATOM 1010 O O . GLU A 1 127 ? -10.193 -6.944 25.436 1.00 88.56 127 GLU A O 1
ATOM 1015 N N . LEU A 1 128 ? -11.209 -4.961 25.179 1.00 88.38 128 LEU A N 1
ATOM 1016 C CA . LEU A 1 128 ? -12.006 -5.379 24.023 1.00 88.38 128 LEU A CA 1
ATOM 1017 C C . LEU A 1 128 ? -11.144 -5.694 22.788 1.00 88.38 128 LEU A C 1
ATOM 1019 O O . LEU A 1 128 ? -11.467 -6.614 22.031 1.00 88.38 128 LEU A O 1
ATOM 1023 N N . ILE A 1 129 ? -10.058 -4.947 22.565 1.00 91.06 129 ILE A N 1
ATOM 1024 C CA . ILE A 1 129 ? -9.106 -5.217 21.478 1.00 91.06 129 ILE A CA 1
ATOM 1025 C C . ILE A 1 129 ? -8.381 -6.540 21.744 1.00 91.06 129 ILE A C 1
ATOM 1027 O O . ILE A 1 129 ? -8.384 -7.413 20.876 1.00 91.06 129 ILE A O 1
ATOM 1031 N N . GLU A 1 130 ? -7.818 -6.709 22.942 1.00 93.56 130 GLU A N 1
ATOM 1032 C CA . GLU A 1 130 ? -7.040 -7.886 23.345 1.00 93.56 130 GLU A CA 1
ATOM 1033 C C . GLU A 1 130 ? -7.863 -9.175 23.268 1.00 93.56 130 GLU A C 1
ATOM 1035 O O . GLU A 1 130 ? -7.406 -10.171 22.699 1.00 93.56 130 GLU A O 1
ATOM 1040 N N . ALA A 1 131 ? -9.120 -9.131 23.719 1.00 93.75 131 ALA A N 1
ATOM 1041 C CA . ALA A 1 131 ? -10.047 -10.257 23.626 1.00 93.75 131 ALA A CA 1
ATOM 1042 C C . ALA A 1 131 ? -10.291 -10.725 22.176 1.00 93.75 131 ALA A C 1
ATOM 1044 O O . ALA A 1 131 ? -10.569 -11.901 21.934 1.00 93.75 131 ALA A O 1
ATOM 1045 N N . ASN A 1 132 ? -10.164 -9.826 21.192 1.00 94.12 132 ASN A N 1
ATOM 1046 C CA . ASN A 1 132 ? -10.488 -10.086 19.789 1.00 94.12 132 ASN A CA 1
ATOM 1047 C C . ASN A 1 132 ? -9.261 -10.235 18.870 1.00 94.12 132 ASN A C 1
ATOM 1049 O O . ASN A 1 132 ? -9.430 -10.425 17.663 1.00 94.12 132 ASN A O 1
ATOM 1053 N N . LEU A 1 133 ? -8.030 -10.242 19.393 1.00 95.19 133 LEU A N 1
ATOM 1054 C CA . LEU A 1 133 ? -6.818 -10.423 18.574 1.00 95.19 133 LEU A CA 1
ATOM 1055 C C . LEU A 1 133 ? -6.816 -11.753 17.797 1.00 95.19 133 LEU A C 1
ATOM 1057 O O . LEU A 1 133 ? -6.373 -11.818 16.649 1.00 95.19 133 LEU A O 1
ATOM 1061 N N . ARG A 1 134 ? -7.389 -12.820 18.371 1.00 96.62 134 ARG A N 1
ATOM 1062 C CA . ARG A 1 134 ? -7.495 -14.137 17.706 1.00 96.62 134 ARG A CA 1
ATOM 1063 C C . ARG A 1 134 ? -8.324 -14.076 16.417 1.00 96.62 134 ARG A C 1
ATOM 1065 O O . ARG A 1 134 ? -8.019 -14.787 15.457 1.00 96.62 134 ARG A O 1
ATOM 1072 N N . LEU A 1 135 ? -9.341 -13.208 16.371 1.00 96.12 135 LEU A N 1
ATOM 1073 C CA . LEU A 1 135 ? -10.156 -12.991 15.175 1.00 96.12 135 LEU A CA 1
ATOM 1074 C C . LEU A 1 135 ? -9.299 -12.433 14.035 1.00 96.12 135 LEU A C 1
ATOM 1076 O O . LEU A 1 135 ? -9.392 -12.928 12.911 1.00 96.12 135 LEU A O 1
ATOM 1080 N N . VAL A 1 136 ? -8.424 -11.466 14.325 1.00 97.44 136 VAL A N 1
ATOM 1081 C CA . VAL A 1 136 ? -7.522 -10.863 13.332 1.00 97.44 136 VAL A CA 1
ATOM 1082 C C . VAL A 1 136 ? -6.624 -11.924 12.709 1.00 97.44 136 VAL A C 1
ATOM 1084 O O . VAL A 1 136 ? -6.591 -12.052 11.485 1.00 97.44 136 VAL A O 1
ATOM 1087 N N . VAL A 1 137 ? -5.986 -12.758 13.536 1.00 97.06 137 VAL A N 1
ATOM 1088 C CA . VAL A 1 137 ? -5.122 -13.855 13.070 1.00 97.06 137 VAL A CA 1
ATOM 1089 C C . VAL A 1 137 ? -5.891 -14.817 12.158 1.00 97.06 137 VAL A C 1
ATOM 1091 O O . VAL A 1 137 ? -5.391 -15.209 11.102 1.00 97.06 137 VAL A O 1
ATOM 1094 N N . SER A 1 138 ? -7.130 -15.174 12.515 1.00 96.75 138 SER A N 1
ATOM 1095 C CA . SER A 1 138 ? -7.965 -16.067 11.696 1.00 96.75 138 SER A CA 1
ATOM 1096 C C . SER A 1 138 ? -8.311 -15.480 10.320 1.00 96.75 138 SER A C 1
ATOM 1098 O O . SER A 1 138 ? -8.388 -16.211 9.332 1.00 96.75 138 SER A O 1
ATOM 1100 N N . ILE A 1 139 ? -8.482 -14.156 10.234 1.00 96.38 139 ILE A N 1
ATOM 1101 C CA . ILE A 1 139 ? -8.779 -13.452 8.984 1.00 96.38 139 ILE A CA 1
ATOM 1102 C C . ILE A 1 139 ? -7.508 -13.307 8.143 1.00 96.38 139 ILE A C 1
ATOM 1104 O O . ILE A 1 139 ? -7.553 -13.598 6.947 1.00 96.38 139 ILE A O 1
ATOM 1108 N N . ALA A 1 140 ? -6.393 -12.915 8.764 1.00 96.44 140 ALA A N 1
ATOM 1109 C CA . ALA A 1 140 ? -5.107 -12.679 8.112 1.00 96.44 140 ALA A CA 1
ATOM 1110 C C . ALA A 1 140 ? -4.544 -13.934 7.428 1.00 96.44 140 ALA A C 1
ATOM 1112 O O . ALA A 1 140 ? -3.938 -13.827 6.365 1.00 96.44 140 ALA A O 1
ATOM 1113 N N . LYS A 1 141 ? -4.815 -15.136 7.963 1.00 96.12 141 LYS A N 1
ATOM 1114 C CA . LYS A 1 141 ? -4.384 -16.414 7.359 1.00 96.12 141 LYS A CA 1
ATOM 1115 C C . LYS A 1 141 ? -4.770 -16.558 5.882 1.00 96.12 141 LYS A C 1
ATOM 1117 O O . LYS A 1 141 ? -4.011 -17.139 5.113 1.00 96.12 141 LYS A O 1
ATOM 1122 N N . ARG A 1 142 ? -5.915 -16.005 5.465 1.00 94.00 142 ARG A N 1
ATOM 1123 C CA . ARG A 1 142 ? -6.375 -16.064 4.064 1.00 94.00 142 ARG A CA 1
ATOM 1124 C C . ARG A 1 142 ? -5.591 -15.150 3.117 1.00 94.00 142 ARG A C 1
ATOM 1126 O O . ARG A 1 142 ? -5.696 -15.336 1.913 1.00 94.00 142 ARG A O 1
ATOM 1133 N N . TYR A 1 143 ? -4.819 -14.195 3.636 1.00 93.69 143 TYR A N 1
ATOM 1134 C CA . TYR A 1 143 ? -4.132 -13.151 2.863 1.00 93.69 143 TYR A CA 1
ATOM 1135 C C . TYR A 1 143 ? -2.608 -13.341 2.790 1.00 93.69 143 TYR A C 1
ATOM 1137 O O . TYR A 1 143 ? -1.902 -12.469 2.300 1.00 93.69 143 TYR A O 1
ATOM 1145 N N . ARG A 1 144 ? -2.086 -14.496 3.227 1.00 91.62 144 ARG A N 1
ATOM 1146 C CA . ARG A 1 144 ? -0.638 -14.785 3.264 1.00 91.62 144 ARG A CA 1
ATOM 1147 C C . ARG A 1 144 ? 0.053 -14.743 1.891 1.00 91.62 144 ARG A C 1
ATOM 1149 O O . ARG A 1 144 ? 1.260 -14.578 1.826 1.00 91.62 144 ARG A O 1
ATOM 1156 N N . HIS A 1 145 ? -0.701 -14.913 0.809 1.00 86.81 145 HIS A N 1
ATOM 1157 C CA . HIS A 1 145 ? -0.176 -14.982 -0.555 1.00 86.81 145 HIS A CA 1
ATOM 1158 C C . HIS A 1 145 ? -0.004 -13.610 -1.231 1.00 86.81 145 HIS A C 1
ATOM 1160 O O . HIS A 1 145 ? 0.429 -13.568 -2.373 1.00 86.81 145 HIS A O 1
ATOM 1166 N N . LEU A 1 146 ? -0.345 -12.496 -0.570 1.00 84.06 146 LEU A N 1
ATOM 1167 C CA . LEU A 1 146 ? -0.277 -11.154 -1.172 1.00 84.06 146 LEU A CA 1
ATOM 1168 C C . LEU A 1 146 ? 1.091 -10.452 -1.015 1.00 84.06 146 LEU A C 1
ATOM 1170 O O . LEU A 1 146 ? 1.151 -9.228 -1.041 1.00 84.06 146 LEU A O 1
ATOM 1174 N N . GLY A 1 147 ? 2.179 -11.201 -0.814 1.00 83.88 147 GLY A N 1
ATOM 1175 C CA . GLY A 1 147 ? 3.549 -10.658 -0.796 1.00 83.88 147 GLY A CA 1
ATOM 1176 C C . GLY A 1 147 ? 3.982 -9.948 0.493 1.00 83.88 147 GLY A C 1
ATOM 1177 O O . GLY A 1 147 ? 5.168 -9.703 0.678 1.00 83.88 147 GLY A O 1
ATOM 1178 N N . LEU A 1 148 ? 3.062 -9.672 1.423 1.00 90.69 148 LEU A N 1
ATOM 1179 C CA . LEU A 1 148 ? 3.378 -9.059 2.717 1.00 90.69 148 LEU A CA 1
ATOM 1180 C C . LEU A 1 148 ? 3.654 -10.128 3.802 1.00 90.69 148 LEU A C 1
ATOM 1182 O O . LEU A 1 148 ? 2.930 -11.133 3.854 1.00 90.69 148 LEU A O 1
ATOM 1186 N N . PRO A 1 149 ? 4.640 -9.932 4.704 1.00 93.88 149 PRO A N 1
ATOM 1187 C CA . PRO A 1 149 ? 4.880 -10.831 5.829 1.00 93.88 149 PRO A CA 1
ATOM 1188 C C . PRO A 1 149 ? 3.635 -11.054 6.695 1.00 93.88 149 PRO A C 1
ATOM 1190 O O . PRO A 1 149 ? 2.793 -10.175 6.885 1.00 93.88 149 PRO A O 1
ATOM 1193 N N . PHE A 1 150 ? 3.514 -12.252 7.272 1.00 95.44 150 PHE A N 1
ATOM 1194 C CA . PHE A 1 150 ? 2.327 -12.612 8.054 1.00 95.44 150 PHE A CA 1
ATOM 1195 C C . PHE A 1 150 ? 2.165 -11.768 9.328 1.00 95.44 150 PHE A C 1
ATOM 1197 O O . PHE A 1 150 ? 1.038 -11.434 9.694 1.00 95.44 150 PHE A O 1
ATOM 1204 N N . SER A 1 151 ? 3.273 -11.398 9.977 1.00 95.88 151 SER A N 1
ATOM 1205 C CA . SER A 1 151 ? 3.289 -10.455 11.103 1.00 95.88 151 SER A CA 1
ATOM 1206 C C . SER A 1 151 ? 2.654 -9.123 10.723 1.00 95.88 151 SER A C 1
ATOM 1208 O O . SER A 1 151 ? 1.823 -8.601 11.462 1.00 95.88 151 SER A O 1
ATOM 1210 N N . ASP A 1 152 ? 2.989 -8.617 9.544 1.00 95.75 152 ASP A N 1
ATOM 1211 C CA . ASP A 1 152 ? 2.617 -7.281 9.096 1.00 95.75 152 ASP A CA 1
ATOM 1212 C C . ASP A 1 152 ? 1.138 -7.257 8.704 1.00 95.75 152 ASP A C 1
ATOM 1214 O O . ASP A 1 152 ? 0.399 -6.361 9.108 1.00 95.75 152 ASP A O 1
ATOM 1218 N N . LEU A 1 153 ? 0.650 -8.323 8.053 1.00 96.19 153 LEU A N 1
ATOM 1219 C CA . LEU A 1 153 ? -0.784 -8.531 7.821 1.00 96.19 153 LEU A CA 1
ATOM 1220 C C . LEU A 1 153 ? -1.581 -8.556 9.135 1.00 96.19 153 LEU A C 1
ATOM 1222 O O . LEU A 1 153 ? -2.692 -8.024 9.196 1.00 96.19 153 LEU A O 1
ATOM 1226 N N . ILE A 1 154 ? -1.041 -9.173 10.193 1.00 96.75 154 ILE A N 1
ATOM 1227 C CA . ILE A 1 154 ? -1.684 -9.170 11.513 1.00 96.75 154 ILE A CA 1
ATOM 1228 C C . ILE A 1 154 ? -1.696 -7.757 12.096 1.00 96.75 154 ILE A C 1
ATOM 1230 O O . ILE A 1 154 ? -2.738 -7.337 12.594 1.00 96.75 154 ILE A O 1
ATOM 1234 N N . GLN A 1 155 ? -0.591 -7.013 12.021 1.00 96.88 155 GLN A N 1
ATOM 1235 C CA . GLN A 1 155 ? -0.536 -5.657 12.574 1.00 96.88 155 GLN A CA 1
ATOM 1236 C C . GLN A 1 155 ? -1.487 -4.700 11.855 1.00 96.88 155 GLN A C 1
ATOM 1238 O O . GLN A 1 155 ? -2.259 -3.991 12.502 1.00 96.88 155 GLN A O 1
ATOM 1243 N N . GLU A 1 156 ? -1.538 -4.751 10.529 1.00 96.62 156 GLU A N 1
ATOM 1244 C CA . GLU A 1 156 ? -2.492 -3.965 9.743 1.00 96.62 156 GLU A CA 1
ATOM 1245 C C . GLU A 1 156 ? -3.940 -4.377 10.040 1.00 96.62 156 GLU A C 1
ATOM 1247 O O . GLU A 1 156 ? -4.837 -3.541 10.202 1.00 96.62 156 GLU A O 1
ATOM 1252 N N . GLY A 1 157 ? -4.172 -5.675 10.235 1.00 97.19 157 GLY A N 1
ATOM 1253 C CA . GLY A 1 157 ? -5.441 -6.192 10.731 1.00 97.19 157 GLY A CA 1
ATOM 1254 C C . GLY A 1 157 ? -5.808 -5.675 12.128 1.00 97.19 157 GLY A C 1
ATOM 1255 O O . GLY A 1 157 ? -6.969 -5.325 12.354 1.00 97.19 157 GLY A O 1
ATOM 1256 N N . ASN A 1 158 ? -4.841 -5.562 13.044 1.00 97.06 158 ASN A N 1
ATOM 1257 C CA . ASN A 1 158 ? -5.032 -5.015 14.389 1.00 97.06 158 ASN A CA 1
ATOM 1258 C C . ASN A 1 158 ? -5.400 -3.527 14.325 1.00 97.06 158 ASN A C 1
ATOM 1260 O O . ASN A 1 158 ? -6.325 -3.098 15.014 1.00 97.06 158 ASN A O 1
ATOM 1264 N N . ILE A 1 159 ? -4.773 -2.752 13.434 1.00 95.50 159 ILE A N 1
ATOM 1265 C CA . ILE A 1 159 ? -5.158 -1.356 13.165 1.00 95.50 159 ILE A CA 1
ATOM 1266 C C . ILE A 1 159 ? -6.609 -1.291 12.657 1.00 95.50 159 ILE A C 1
ATOM 1268 O O . ILE A 1 159 ? -7.388 -0.424 13.071 1.00 95.50 159 ILE A O 1
ATOM 1272 N N . GLY A 1 160 ? -7.009 -2.225 11.790 1.00 95.88 160 GLY A N 1
ATOM 1273 C CA . GLY A 1 160 ? -8.399 -2.389 11.356 1.00 95.88 160 GLY A CA 1
ATOM 1274 C C . GLY A 1 160 ? -9.358 -2.685 12.514 1.00 95.88 160 GLY A C 1
ATOM 1275 O O . GLY A 1 160 ? -10.399 -2.036 12.636 1.00 95.88 160 GLY A O 1
ATOM 1276 N N . LEU A 1 161 ? -8.993 -3.607 13.408 1.00 95.88 161 LEU A N 1
ATOM 1277 C CA . LEU A 1 161 ? -9.766 -3.940 14.607 1.00 95.88 161 LEU A CA 1
ATOM 1278 C C . LEU A 1 161 ? -9.921 -2.728 15.536 1.00 95.88 161 LEU A C 1
ATOM 1280 O O . LEU A 1 161 ? -11.028 -2.444 15.990 1.00 95.88 161 LEU A O 1
ATOM 1284 N N . MET A 1 162 ? -8.851 -1.964 15.767 1.00 90.88 162 MET A N 1
ATOM 1285 C CA . MET A 1 162 ? -8.900 -0.742 16.575 1.00 90.88 162 MET A CA 1
ATOM 1286 C C . MET A 1 162 ? -9.903 0.273 16.011 1.00 90.88 162 MET A C 1
ATOM 1288 O O . MET A 1 162 ? -10.680 0.852 16.773 1.00 90.88 162 MET A O 1
ATOM 1292 N N . LYS A 1 163 ? -9.937 0.453 14.683 1.00 89.75 163 LYS A N 1
ATOM 1293 C CA . LYS A 1 163 ? -10.924 1.314 14.002 1.00 89.75 163 LYS A CA 1
ATOM 1294 C C . LYS A 1 163 ? -12.350 0.774 14.130 1.00 89.75 163 LYS A C 1
ATOM 1296 O O . LYS A 1 163 ? -13.288 1.563 14.255 1.00 89.75 163 LYS A O 1
ATOM 1301 N N . ALA A 1 164 ? -12.522 -0.549 14.118 1.00 90.00 164 ALA A N 1
ATOM 1302 C CA . ALA A 1 164 ? -13.819 -1.175 14.356 1.00 90.00 164 ALA A CA 1
ATOM 1303 C C . ALA A 1 164 ? -14.325 -0.861 15.767 1.00 90.00 164 ALA A C 1
ATOM 1305 O O . ALA A 1 164 ? -15.448 -0.387 15.914 1.00 90.00 164 ALA A O 1
ATOM 1306 N N . VAL A 1 165 ? -13.487 -1.048 16.791 1.00 87.62 165 VAL A N 1
ATOM 1307 C CA . VAL A 1 165 ? -13.842 -0.770 18.191 1.00 87.62 165 VAL A CA 1
ATOM 1308 C C . VAL A 1 165 ? -14.265 0.689 18.386 1.00 87.62 165 VAL A C 1
ATOM 1310 O O . VAL A 1 165 ? -15.268 0.952 19.041 1.00 87.62 165 VAL A O 1
ATOM 1313 N N . GLU A 1 166 ? -13.568 1.646 17.767 1.00 83.06 166 GLU A N 1
ATOM 1314 C CA . GLU A 1 166 ? -13.915 3.073 17.875 1.00 83.06 166 GLU A CA 1
ATOM 1315 C C . GLU A 1 166 ? -15.287 3.438 17.306 1.00 83.06 166 GLU A C 1
ATOM 1317 O O . GLU A 1 166 ? -15.898 4.413 17.745 1.00 83.06 166 GLU A O 1
ATOM 1322 N N . ARG A 1 167 ? -15.744 2.707 16.286 1.00 83.75 167 ARG A N 1
ATOM 1323 C CA . ARG A 1 167 ? -16.966 3.022 15.532 1.00 83.75 167 ARG A CA 1
ATOM 1324 C C . ARG A 1 167 ? -18.121 2.075 15.841 1.00 83.75 167 ARG A C 1
ATOM 1326 O O . ARG A 1 167 ? -19.194 2.231 15.261 1.00 83.75 167 ARG A O 1
ATOM 1333 N N . PHE A 1 168 ? -17.898 1.076 16.687 1.00 83.00 168 PHE A N 1
ATOM 1334 C CA . PHE A 1 168 ? -18.904 0.079 17.005 1.00 83.00 168 PHE A CA 1
ATOM 1335 C C . PHE A 1 168 ? -20.003 0.681 17.885 1.00 83.00 168 PHE A C 1
ATOM 1337 O O . PHE A 1 168 ? -19.728 1.335 18.889 1.00 83.00 168 PHE A O 1
ATOM 1344 N N . ASP A 1 169 ? -21.257 0.444 17.499 1.00 80.94 169 ASP A N 1
ATOM 1345 C CA . ASP A 1 169 ? -22.432 0.846 18.267 1.00 80.94 169 ASP A CA 1
ATOM 1346 C C . ASP A 1 169 ? -23.229 -0.404 18.683 1.00 80.94 169 ASP A C 1
ATOM 1348 O O . ASP A 1 169 ? -23.931 -0.991 17.850 1.00 80.94 169 ASP A O 1
ATOM 1352 N N . PRO A 1 170 ? -23.155 -0.806 19.964 1.00 78.19 170 PRO A N 1
ATOM 1353 C CA . PRO A 1 170 ? -23.859 -1.977 20.486 1.00 78.19 170 PRO A CA 1
ATOM 1354 C C . PRO A 1 170 ? -25.382 -1.847 20.419 1.00 78.19 170 PRO A C 1
ATOM 1356 O O . PRO A 1 170 ? -26.089 -2.855 20.401 1.00 78.19 170 PRO A O 1
ATOM 1359 N N . ARG A 1 171 ? -25.914 -0.616 20.369 1.00 82.38 171 ARG A N 1
ATOM 1360 C CA . ARG A 1 171 ? -27.364 -0.358 20.365 1.00 82.38 171 ARG A CA 1
ATOM 1361 C C . ARG A 1 171 ? -28.031 -0.863 19.085 1.00 82.38 171 ARG A C 1
ATOM 1363 O O . ARG A 1 171 ? -29.230 -1.111 19.081 1.00 82.38 171 ARG A O 1
ATOM 1370 N N . LYS A 1 172 ? -27.254 -1.052 18.014 1.00 82.81 172 LYS A N 1
ATOM 1371 C CA . LYS A 1 172 ? -27.735 -1.553 16.719 1.00 82.81 172 LYS A CA 1
ATOM 1372 C C . LYS A 1 172 ? -27.967 -3.068 16.689 1.00 82.81 172 LYS A C 1
ATOM 1374 O O . LYS A 1 172 ? -28.478 -3.567 15.696 1.00 82.81 172 LYS A O 1
ATOM 1379 N N . GLY A 1 173 ? -27.578 -3.805 17.734 1.00 86.88 173 GLY A N 1
ATOM 1380 C CA . GLY A 1 173 ? -27.866 -5.240 17.867 1.00 86.88 173 GLY A CA 1
ATOM 1381 C C . GLY A 1 173 ? -27.008 -6.182 17.010 1.00 86.88 173 GLY A C 1
ATOM 1382 O O . GLY A 1 173 ? -27.207 -7.394 17.059 1.00 86.88 173 GLY A O 1
ATOM 1383 N N . TYR A 1 174 ? -26.035 -5.669 16.254 1.00 89.38 174 TYR A N 1
ATOM 1384 C CA . TYR A 1 174 ? -25.107 -6.503 15.486 1.00 89.38 174 TYR A CA 1
ATOM 1385 C C . TYR A 1 174 ? -23.999 -7.088 16.368 1.00 89.38 174 TYR A C 1
ATOM 1387 O O . TYR A 1 174 ? -23.480 -6.423 17.265 1.00 89.38 174 TYR A O 1
ATOM 1395 N N . ARG A 1 175 ? -23.586 -8.327 16.070 1.00 91.25 175 ARG A N 1
ATOM 1396 C CA . ARG A 1 175 ? -22.427 -8.964 16.714 1.00 91.25 175 ARG A CA 1
ATOM 1397 C C . ARG A 1 175 ? -21.141 -8.219 16.348 1.00 91.25 175 ARG A C 1
ATOM 1399 O O . ARG A 1 175 ? -20.907 -7.931 15.172 1.00 91.25 175 ARG A O 1
ATOM 1406 N N . PHE A 1 176 ? -20.287 -7.967 17.342 1.00 89.56 176 PHE A N 1
ATOM 1407 C CA . PHE A 1 176 ? -19.028 -7.246 17.141 1.00 89.56 176 PHE A CA 1
ATOM 1408 C C . PHE A 1 176 ? -18.112 -7.943 16.127 1.00 89.56 176 PHE A C 1
ATOM 1410 O O . PHE A 1 176 ? -17.602 -7.293 15.220 1.00 89.56 176 PHE A O 1
ATOM 1417 N N . SER A 1 177 ? -17.968 -9.269 16.206 1.00 92.38 177 SER A N 1
ATOM 1418 C CA . SER A 1 177 ? -17.111 -10.054 15.304 1.00 92.38 177 SER A CA 1
ATOM 1419 C C . SER A 1 177 ? -17.481 -9.897 13.825 1.00 92.38 177 SER A C 1
ATOM 1421 O O . SER A 1 177 ? -16.603 -9.720 12.976 1.00 92.38 177 SER A O 1
ATOM 1423 N N . THR A 1 178 ? -18.778 -9.895 13.503 1.00 93.88 178 THR A N 1
ATOM 1424 C CA . THR A 1 178 ? -19.280 -9.683 12.137 1.00 93.88 178 THR A CA 1
ATOM 1425 C C . THR A 1 178 ? -18.926 -8.288 11.629 1.00 93.88 178 THR A C 1
ATOM 1427 O O . THR A 1 178 ? -18.439 -8.142 10.510 1.00 93.88 178 THR A O 1
ATOM 1430 N N . TYR A 1 179 ? -19.108 -7.267 12.468 1.00 92.25 179 TYR A N 1
ATOM 1431 C CA . TYR A 1 179 ? -18.766 -5.888 12.128 1.00 92.25 179 TYR A CA 1
ATOM 1432 C C . TYR A 1 179 ? -17.250 -5.686 11.973 1.00 92.25 179 TYR A C 1
ATOM 1434 O O . TYR A 1 179 ? -16.788 -5.128 10.976 1.00 92.25 179 TYR A O 1
ATOM 1442 N N . ALA A 1 180 ? -16.461 -6.193 12.923 1.00 94.44 180 ALA A N 1
ATOM 1443 C CA . ALA A 1 180 ? -15.006 -6.082 12.932 1.00 94.44 180 ALA A CA 1
ATOM 1444 C C . ALA A 1 180 ? -14.363 -6.780 11.730 1.00 94.44 180 ALA A C 1
ATOM 1446 O O . ALA A 1 180 ? -13.389 -6.273 11.179 1.00 94.44 180 ALA A O 1
ATOM 1447 N N . THR A 1 181 ? -14.939 -7.892 11.263 1.00 96.69 181 THR A N 1
ATOM 1448 C CA . THR A 1 181 ? -14.426 -8.634 10.101 1.00 96.69 181 THR A CA 1
ATOM 1449 C C . THR A 1 181 ? -14.288 -7.750 8.859 1.00 96.69 181 THR A C 1
ATOM 1451 O O . THR A 1 181 ? -13.297 -7.874 8.140 1.00 96.69 181 THR A O 1
ATOM 1454 N N . TRP A 1 182 ? -15.237 -6.838 8.612 1.00 95.81 182 TRP A N 1
ATOM 1455 C CA . TRP A 1 182 ? -15.163 -5.913 7.476 1.00 95.81 182 TRP A CA 1
ATOM 1456 C C . TRP A 1 182 ? -13.985 -4.941 7.611 1.00 95.81 182 TRP A C 1
ATOM 1458 O O . TRP A 1 182 ? -13.193 -4.803 6.682 1.00 95.81 182 TRP A O 1
ATOM 1468 N N . TRP A 1 183 ? -13.816 -4.330 8.787 1.00 96.81 183 TRP A N 1
ATOM 1469 C CA . TRP A 1 183 ? -12.727 -3.386 9.060 1.00 96.81 183 TRP A CA 1
ATOM 1470 C C . TRP A 1 183 ? -11.346 -4.037 9.005 1.00 96.81 183 TRP A C 1
ATOM 1472 O O . TRP A 1 183 ? -10.422 -3.460 8.435 1.00 96.81 183 TRP A O 1
ATOM 1482 N N . ILE A 1 184 ? -11.218 -5.246 9.558 1.00 97.31 184 ILE A N 1
ATOM 1483 C CA . ILE A 1 184 ? -9.980 -6.031 9.519 1.00 97.31 184 ILE A CA 1
ATOM 1484 C C . ILE A 1 184 ? -9.644 -6.377 8.066 1.00 97.31 184 ILE A C 1
ATOM 1486 O O . ILE A 1 184 ? -8.536 -6.115 7.609 1.00 97.31 184 ILE A O 1
ATOM 1490 N N . ARG A 1 185 ? -10.613 -6.904 7.303 1.00 96.69 185 ARG A N 1
ATOM 1491 C CA . ARG A 1 185 ? -10.419 -7.232 5.884 1.00 96.69 185 ARG A CA 1
ATOM 1492 C C . ARG A 1 185 ? -10.013 -6.006 5.069 1.00 96.69 185 ARG A C 1
ATOM 1494 O O . ARG A 1 185 ? -9.109 -6.113 4.244 1.00 96.69 185 ARG A O 1
ATOM 1501 N N . GLN A 1 186 ? -10.666 -4.869 5.293 1.00 95.62 186 GLN A N 1
ATOM 1502 C CA . GLN A 1 186 ? -10.379 -3.629 4.580 1.00 95.62 186 GLN A CA 1
ATOM 1503 C C . GLN A 1 186 ? -8.958 -3.137 4.857 1.00 95.62 186 GLN A C 1
ATOM 1505 O O . GLN A 1 186 ? -8.259 -2.755 3.923 1.00 95.62 186 GLN A O 1
ATOM 1510 N N . ALA A 1 187 ? -8.529 -3.158 6.123 1.00 96.19 187 ALA A N 1
ATOM 1511 C CA . ALA A 1 187 ? -7.185 -2.737 6.502 1.00 96.19 187 ALA A CA 1
ATOM 1512 C C . ALA A 1 187 ? -6.118 -3.643 5.874 1.00 96.19 187 ALA A C 1
ATOM 1514 O O . ALA A 1 187 ? -5.229 -3.143 5.194 1.00 96.19 187 ALA A O 1
ATOM 1515 N N . ILE A 1 188 ? -6.284 -4.965 5.988 1.00 95.81 188 ILE A N 1
ATOM 1516 C CA . ILE A 1 188 ? -5.360 -5.950 5.407 1.00 95.81 188 ILE A CA 1
ATOM 1517 C C . ILE A 1 188 ? -5.283 -5.815 3.882 1.00 95.81 188 ILE A C 1
ATOM 1519 O O . ILE A 1 188 ? -4.194 -5.760 3.322 1.00 95.81 188 ILE A O 1
ATOM 1523 N N . THR A 1 189 ? -6.430 -5.740 3.201 1.00 93.25 189 THR A N 1
ATOM 1524 C CA . THR A 1 189 ? -6.472 -5.654 1.729 1.00 93.25 189 THR A CA 1
ATOM 1525 C C . THR A 1 189 ? -5.829 -4.361 1.237 1.00 93.25 189 THR A C 1
ATOM 1527 O O . THR A 1 189 ? -5.102 -4.369 0.247 1.00 93.25 189 THR A O 1
ATOM 1530 N N . ARG A 1 190 ? -6.062 -3.251 1.947 1.00 93.19 190 ARG A N 1
ATOM 1531 C CA . ARG A 1 190 ? -5.451 -1.963 1.625 1.00 93.19 190 ARG A CA 1
ATOM 1532 C C . ARG A 1 190 ? -3.940 -1.983 1.837 1.00 93.19 190 ARG A C 1
ATOM 1534 O O . ARG A 1 190 ? -3.219 -1.563 0.944 1.00 93.19 190 ARG A O 1
ATOM 1541 N N . ALA A 1 191 ? -3.471 -2.492 2.974 1.00 93.62 191 ALA A N 1
ATOM 1542 C CA . ALA A 1 191 ? -2.043 -2.577 3.261 1.00 93.62 191 ALA A CA 1
ATOM 1543 C C . ALA A 1 191 ? -1.313 -3.484 2.264 1.00 93.62 191 ALA A C 1
ATOM 1545 O O . ALA A 1 191 ? -0.270 -3.109 1.740 1.00 93.62 191 ALA A O 1
ATOM 1546 N N . ALA A 1 192 ? -1.906 -4.630 1.921 1.00 92.06 192 ALA A N 1
ATOM 1547 C CA . ALA A 1 192 ? -1.363 -5.523 0.903 1.00 92.06 192 ALA A CA 1
ATOM 1548 C C . ALA A 1 192 ? -1.265 -4.845 -0.476 1.00 92.06 192 ALA A C 1
ATOM 1550 O O . ALA A 1 192 ? -0.265 -5.010 -1.166 1.00 92.06 192 ALA A O 1
ATOM 1551 N N . ALA A 1 193 ? -2.261 -4.046 -0.869 1.00 90.62 193 ALA A N 1
ATOM 1552 C CA . ALA A 1 193 ? -2.200 -3.283 -2.116 1.00 90.62 193 ALA A CA 1
ATOM 1553 C C . ALA A 1 193 ? -1.161 -2.146 -2.069 1.00 90.62 193 ALA A C 1
ATOM 1555 O O . ALA A 1 193 ? -0.513 -1.869 -3.073 1.00 90.62 193 ALA A O 1
ATOM 1556 N N . ASP A 1 194 ? -1.005 -1.488 -0.916 1.00 90.62 194 ASP A N 1
ATOM 1557 C CA . ASP A 1 194 ? -0.125 -0.329 -0.759 1.00 90.62 194 ASP A CA 1
ATOM 1558 C C . ASP A 1 194 ? 1.362 -0.704 -0.583 1.00 90.62 194 ASP A C 1
ATOM 1560 O O . ASP A 1 194 ? 2.221 0.062 -1.030 1.00 90.62 194 ASP A O 1
ATOM 1564 N N . GLN A 1 195 ? 1.655 -1.836 0.070 1.00 90.19 195 GLN A N 1
ATOM 1565 C CA . GLN A 1 195 ? 3.000 -2.236 0.522 1.00 90.19 195 GLN A CA 1
ATOM 1566 C C . GLN A 1 195 ? 3.426 -3.647 0.085 1.00 90.19 195 GLN A C 1
ATOM 1568 O O . GLN A 1 195 ? 4.597 -3.984 0.203 1.00 90.19 195 GLN A O 1
ATOM 1573 N N . GLY A 1 196 ? 2.512 -4.491 -0.403 1.00 87.62 196 GLY A N 1
ATOM 1574 C CA . GLY A 1 196 ? 2.814 -5.898 -0.709 1.00 87.62 196 GLY A CA 1
ATOM 1575 C C . GLY A 1 196 ? 3.686 -6.116 -1.949 1.00 87.62 196 GLY A C 1
ATOM 1576 O O . GLY A 1 196 ? 4.040 -7.252 -2.245 1.00 87.62 196 GLY A O 1
ATOM 1577 N N . ARG A 1 197 ? 4.018 -5.051 -2.687 1.00 87.44 197 ARG A N 1
ATOM 1578 C CA . ARG A 1 197 ? 4.824 -5.100 -3.912 1.00 87.44 197 ARG A CA 1
ATOM 1579 C C . ARG A 1 197 ? 6.062 -4.226 -3.781 1.00 87.44 197 ARG A C 1
ATOM 1581 O O . ARG A 1 197 ? 5.984 -3.123 -3.248 1.00 87.44 197 ARG A O 1
ATOM 1588 N N . THR A 1 198 ? 7.169 -4.685 -4.361 1.00 88.88 198 THR A N 1
ATOM 1589 C CA . THR A 1 198 ? 8.438 -3.941 -4.424 1.00 88.88 198 THR A CA 1
ATOM 1590 C C . THR A 1 198 ? 8.280 -2.608 -5.154 1.00 88.88 198 THR A C 1
ATOM 1592 O O . THR A 1 198 ? 8.801 -1.587 -4.714 1.00 88.88 198 THR A O 1
ATOM 1595 N N . ILE A 1 199 ? 7.532 -2.607 -6.262 1.00 89.06 199 ILE A N 1
ATOM 1596 C CA . ILE A 1 199 ? 7.170 -1.394 -6.996 1.00 89.06 199 ILE A CA 1
ATOM 1597 C C . ILE A 1 199 ? 5.736 -1.045 -6.614 1.00 89.06 199 ILE A C 1
ATOM 1599 O O . ILE A 1 199 ? 4.804 -1.814 -6.859 1.00 89.06 199 ILE A O 1
ATOM 1603 N N . ARG A 1 200 ? 5.559 0.122 -5.992 1.00 90.38 200 ARG A N 1
ATOM 1604 C CA . ARG A 1 200 ? 4.249 0.584 -5.536 1.00 90.38 200 ARG A CA 1
ATOM 1605 C C . ARG A 1 200 ? 3.330 0.846 -6.729 1.00 90.38 200 ARG A C 1
ATOM 1607 O O . ARG A 1 200 ? 3.592 1.730 -7.540 1.00 90.38 200 ARG A O 1
ATOM 1614 N N . VAL A 1 201 ? 2.202 0.143 -6.759 1.00 89.25 201 VAL A N 1
ATOM 1615 C CA . VAL A 1 201 ? 1.132 0.333 -7.744 1.00 89.25 201 VAL A CA 1
ATOM 1616 C C . VAL A 1 201 ? -0.058 1.032 -7.069 1.00 89.25 201 VAL A C 1
ATOM 1618 O O . VAL A 1 201 ? -0.407 0.686 -5.939 1.00 89.25 201 VAL A O 1
ATOM 1621 N N . PRO A 1 202 ? -0.704 2.023 -7.708 1.00 91.94 202 PRO A N 1
ATOM 1622 C CA . PRO A 1 202 ? -1.901 2.655 -7.159 1.00 91.94 202 PRO A CA 1
ATOM 1623 C C . PRO A 1 202 ? -3.052 1.666 -6.908 1.00 91.94 202 PRO A C 1
ATOM 1625 O O . PRO A 1 202 ? -3.266 0.731 -7.676 1.00 91.94 202 PRO A O 1
ATOM 1628 N N . VAL A 1 203 ? -3.871 1.929 -5.883 1.00 89.38 203 VAL A N 1
ATOM 1629 C CA . VAL A 1 203 ? -4.977 1.037 -5.471 1.00 89.38 203 VAL A CA 1
ATOM 1630 C C . VAL A 1 203 ? -5.968 0.750 -6.607 1.00 89.38 203 VAL A C 1
ATOM 1632 O O . VAL A 1 203 ? -6.360 -0.398 -6.793 1.00 89.38 203 VAL A O 1
ATOM 1635 N N . HIS A 1 204 ? -6.330 1.758 -7.409 1.00 90.25 204 HIS A N 1
ATOM 1636 C CA . HIS A 1 204 ? -7.260 1.577 -8.533 1.00 90.25 204 HIS A CA 1
ATOM 1637 C C . HIS A 1 204 ? -6.712 0.601 -9.588 1.00 90.25 204 HIS A C 1
ATOM 1639 O O . HIS A 1 204 ? -7.455 -0.222 -10.116 1.00 90.25 204 HIS A O 1
ATOM 1645 N N . ALA A 1 205 ? -5.403 0.637 -9.851 1.00 90.62 205 ALA A N 1
ATOM 1646 C CA . ALA A 1 205 ? -4.758 -0.285 -10.774 1.00 90.62 205 ALA A CA 1
ATOM 1647 C C . ALA A 1 205 ? -4.753 -1.714 -10.206 1.00 90.62 205 ALA A C 1
ATOM 1649 O O . ALA A 1 205 ? -5.075 -2.656 -10.922 1.00 90.62 205 ALA A O 1
ATOM 1650 N N . VAL A 1 206 ? -4.510 -1.886 -8.900 1.00 89.50 206 VAL A N 1
ATOM 1651 C CA . VAL A 1 206 ? -4.610 -3.198 -8.229 1.00 89.50 206 VAL A CA 1
ATOM 1652 C C . VAL A 1 206 ? -6.036 -3.768 -8.294 1.00 89.50 206 VAL A C 1
ATOM 1654 O O . VAL A 1 206 ? -6.223 -4.974 -8.473 1.00 89.50 206 VAL A O 1
ATOM 1657 N N . GLU A 1 207 ? -7.067 -2.931 -8.171 1.00 89.19 207 GLU A N 1
ATOM 1658 C CA . GLU A 1 207 ? -8.464 -3.357 -8.331 1.00 89.19 207 GLU A CA 1
ATOM 1659 C C . GLU A 1 207 ? -8.761 -3.852 -9.753 1.00 89.19 207 GLU A C 1
ATOM 1661 O O . GLU A 1 207 ? -9.405 -4.894 -9.915 1.00 89.19 207 GLU A O 1
ATOM 1666 N N . ILE A 1 208 ? -8.261 -3.147 -10.773 1.00 91.62 208 ILE A N 1
ATOM 1667 C CA . ILE A 1 208 ? -8.401 -3.537 -12.184 1.00 91.62 208 ILE A CA 1
ATOM 1668 C C . ILE A 1 208 ? -7.650 -4.843 -12.454 1.00 91.62 208 ILE A C 1
ATOM 1670 O O . ILE A 1 208 ? -8.231 -5.777 -13.000 1.00 91.62 208 ILE A O 1
ATOM 1674 N N . ILE A 1 209 ? -6.416 -4.975 -11.970 1.00 89.81 209 ILE A N 1
ATOM 1675 C CA . ILE A 1 209 ? -5.613 -6.200 -12.081 1.00 89.81 209 ILE A CA 1
ATOM 1676 C C . ILE A 1 209 ? -6.337 -7.410 -11.466 1.00 89.81 209 ILE A C 1
ATOM 1678 O O . ILE A 1 209 ? -6.374 -8.498 -12.049 1.00 89.81 209 ILE A O 1
ATOM 1682 N N . ASN A 1 210 ? -6.967 -7.236 -10.302 1.00 89.12 210 ASN A N 1
ATOM 1683 C CA . ASN A 1 210 ? -7.765 -8.291 -9.678 1.00 89.12 210 ASN A CA 1
ATOM 1684 C C . ASN A 1 210 ? -9.027 -8.630 -10.488 1.00 89.12 210 ASN A C 1
ATOM 1686 O O . ASN A 1 210 ? -9.414 -9.800 -10.551 1.00 89.12 210 ASN A O 1
ATOM 1690 N N . LYS A 1 211 ? -9.680 -7.637 -11.109 1.00 90.69 211 LYS A N 1
ATOM 1691 C CA . LYS A 1 211 ? -10.816 -7.859 -12.022 1.00 90.69 211 LYS A CA 1
ATOM 1692 C C . LYS A 1 211 ? -10.391 -8.617 -13.278 1.00 90.69 211 LYS A C 1
ATOM 1694 O O . LYS A 1 211 ? -11.071 -9.576 -13.645 1.00 90.69 211 LYS A O 1
ATOM 1699 N N . LEU A 1 212 ? -9.266 -8.240 -13.884 1.00 91.25 212 LEU A N 1
ATOM 1700 C CA . LEU A 1 212 ? -8.671 -8.951 -15.014 1.00 91.25 212 LEU A CA 1
ATOM 1701 C C . LEU A 1 212 ? -8.384 -10.397 -14.614 1.00 91.25 212 LEU A C 1
ATOM 1703 O O . LEU A 1 212 ? -8.915 -11.314 -15.228 1.00 91.25 212 LEU A O 1
ATOM 1707 N N . SER A 1 213 ? -7.677 -10.614 -13.503 1.00 89.12 213 SER A N 1
ATOM 1708 C CA . SER A 1 213 ? -7.345 -11.956 -13.000 1.00 89.12 213 SER A CA 1
ATOM 1709 C C . SER A 1 213 ? -8.578 -12.835 -12.746 1.00 89.12 213 SER A C 1
ATOM 1711 O O . SER A 1 213 ? -8.543 -14.043 -12.981 1.00 89.12 213 SER A O 1
ATOM 1713 N N . ARG A 1 214 ? -9.688 -12.256 -12.266 1.00 90.50 214 ARG A N 1
ATOM 1714 C CA . ARG A 1 214 ? -10.965 -12.977 -12.120 1.00 90.50 214 ARG A CA 1
ATOM 1715 C C . ARG A 1 214 ? -11.581 -13.314 -13.473 1.00 90.50 214 ARG A C 1
ATOM 1717 O O . ARG A 1 214 ? -12.008 -14.448 -13.652 1.00 90.50 214 ARG A O 1
ATOM 1724 N N . SER A 1 215 ? -11.584 -12.370 -14.409 1.00 91.81 215 SER A N 1
ATOM 1725 C CA . SER A 1 215 ? -12.138 -12.560 -15.756 1.00 91.81 215 SER A CA 1
ATOM 1726 C C . SER A 1 215 ? -11.357 -13.615 -16.538 1.00 91.81 215 SER A C 1
ATOM 1728 O O . SER A 1 215 ? -11.965 -14.507 -17.112 1.00 91.81 215 SER A O 1
ATOM 1730 N N . PHE A 1 216 ? -10.022 -13.614 -16.439 1.00 90.25 216 PHE A N 1
ATOM 1731 C CA . PHE A 1 216 ? -9.166 -14.684 -16.960 1.00 90.25 216 PHE A CA 1
ATOM 1732 C C . PHE A 1 216 ? -9.584 -16.060 -16.429 1.00 90.25 216 PHE A C 1
ATOM 1734 O O . PHE A 1 216 ? -9.699 -17.007 -17.198 1.00 90.25 216 PHE A O 1
ATOM 1741 N N . ARG A 1 217 ? -9.849 -16.188 -15.121 1.00 90.75 217 ARG A N 1
ATOM 1742 C CA . ARG A 1 217 ? -10.284 -17.465 -14.524 1.00 90.75 217 ARG A CA 1
ATOM 1743 C C . ARG A 1 217 ? -11.673 -17.898 -14.997 1.00 90.75 217 ARG A C 1
ATOM 1745 O O . ARG A 1 217 ? -11.869 -19.089 -15.210 1.00 90.75 217 ARG A O 1
ATOM 1752 N N . VAL A 1 218 ? -12.611 -16.959 -15.139 1.00 93.56 218 VAL A N 1
ATOM 1753 C CA . VAL A 1 218 ? -13.968 -17.230 -15.643 1.00 93.56 218 VAL A CA 1
ATOM 1754 C C . VAL A 1 218 ? -13.908 -17.684 -17.102 1.00 93.56 218 VAL A C 1
ATOM 1756 O O . VAL A 1 218 ? -14.324 -18.799 -17.400 1.00 93.56 218 VAL A O 1
ATOM 1759 N N . LEU A 1 219 ? -13.277 -16.895 -17.975 1.00 93.31 219 LEU A N 1
ATOM 1760 C CA . LEU A 1 219 ? -13.148 -17.204 -19.401 1.00 93.31 219 LEU A CA 1
ATOM 1761 C C . LEU A 1 219 ? -12.367 -18.495 -19.648 1.00 93.31 219 LEU A C 1
ATOM 1763 O O . LEU A 1 219 ? -12.741 -19.286 -20.506 1.00 93.31 219 LEU A O 1
ATOM 1767 N N . ARG A 1 220 ? -11.320 -18.764 -18.861 1.00 93.94 220 ARG A N 1
ATOM 1768 C CA . ARG A 1 220 ? -10.585 -20.033 -18.945 1.00 93.94 220 ARG A CA 1
ATOM 1769 C C . ARG A 1 220 ? -11.475 -21.237 -18.633 1.00 93.94 220 ARG A C 1
ATOM 1771 O O . ARG A 1 220 ? -11.321 -22.284 -19.257 1.00 93.94 220 ARG A O 1
ATOM 1778 N N . ASN A 1 221 ? -12.397 -21.106 -17.678 1.00 94.12 221 ASN A N 1
ATOM 1779 C CA . ASN A 1 221 ? -13.332 -22.180 -17.347 1.00 94.12 221 ASN A CA 1
ATOM 1780 C C . ASN A 1 221 ? -14.396 -22.373 -18.438 1.00 94.12 221 ASN A C 1
ATOM 1782 O O . ASN A 1 221 ? -14.751 -23.512 -18.734 1.00 94.12 221 ASN A O 1
ATOM 1786 N N . GLU A 1 222 ? -14.884 -21.288 -19.040 1.00 93.75 222 GLU A N 1
ATOM 1787 C CA . GLU A 1 222 ? -15.891 -21.329 -20.109 1.00 93.75 222 GLU A CA 1
ATOM 1788 C C . GLU A 1 222 ? -15.317 -21.865 -21.427 1.00 93.75 222 GLU A C 1
ATOM 1790 O O . GLU A 1 222 ? -15.886 -22.768 -22.035 1.00 93.75 222 GLU A O 1
ATOM 1795 N N . LEU A 1 223 ? -14.158 -21.350 -21.844 1.00 91.25 223 LEU A N 1
ATOM 1796 C CA . LEU A 1 223 ? -13.527 -21.672 -23.125 1.00 91.25 223 LEU A CA 1
ATOM 1797 C C . LEU A 1 223 ? -12.703 -22.966 -23.083 1.00 91.25 223 LEU A C 1
ATOM 1799 O O . LEU A 1 223 ? -12.317 -23.476 -24.133 1.00 91.25 223 LEU A O 1
ATOM 1803 N N . ARG A 1 224 ? -12.390 -23.482 -21.883 1.00 91.62 224 ARG A N 1
ATOM 1804 C CA . ARG A 1 224 ? -11.472 -24.619 -21.650 1.00 91.62 224 ARG A CA 1
ATOM 1805 C C . ARG A 1 224 ? -10.096 -24.468 -22.323 1.00 91.62 224 ARG A C 1
ATOM 1807 O O . ARG A 1 224 ? -9.398 -25.456 -22.536 1.00 91.62 224 ARG A O 1
ATOM 1814 N N . ARG A 1 225 ? -9.696 -23.233 -22.625 1.00 91.12 225 ARG A N 1
ATOM 1815 C CA . ARG A 1 225 ? -8.384 -22.834 -23.155 1.00 91.12 225 ARG A CA 1
ATOM 1816 C C . ARG A 1 225 ? -7.936 -21.530 -22.504 1.00 91.12 225 ARG A C 1
ATOM 1818 O O . ARG A 1 225 ? -8.722 -20.886 -21.807 1.00 91.12 225 ARG A O 1
ATOM 1825 N N . GLU A 1 226 ? -6.687 -21.133 -22.726 1.00 87.44 226 GLU A N 1
ATOM 1826 C CA . GLU A 1 226 ? -6.243 -19.798 -22.325 1.00 87.44 226 GLU A CA 1
ATOM 1827 C C . GLU A 1 226 ? -6.972 -18.730 -23.162 1.00 87.44 226 GLU A C 1
ATOM 1829 O O . GLU A 1 226 ? -7.040 -18.851 -24.393 1.00 87.44 226 GLU A O 1
ATOM 1834 N N . PRO A 1 227 ? -7.594 -17.726 -22.515 1.00 91.44 227 PRO A N 1
ATOM 1835 C CA . PRO A 1 227 ? -8.311 -16.676 -23.221 1.00 91.44 227 PRO A CA 1
ATOM 1836 C C . PRO A 1 227 ? -7.326 -15.695 -23.857 1.00 91.44 227 PRO A C 1
ATOM 1838 O O . PRO A 1 227 ? -6.275 -15.384 -23.294 1.00 91.44 227 PRO A O 1
ATOM 1841 N N . THR A 1 228 ? -7.691 -15.184 -25.027 1.00 91.12 228 THR A N 1
ATOM 1842 C CA . THR A 1 228 ? -6.912 -14.154 -25.727 1.00 91.12 228 THR A CA 1
ATOM 1843 C C . THR A 1 228 ? -7.145 -12.771 -25.112 1.00 91.12 228 THR A C 1
ATOM 1845 O O . THR A 1 228 ? -8.174 -12.526 -24.476 1.00 91.12 228 THR A O 1
ATOM 1848 N N . LEU A 1 229 ? -6.210 -11.834 -25.317 1.00 88.88 229 LEU A N 1
ATOM 1849 C CA . LEU A 1 229 ? -6.339 -10.460 -24.803 1.00 88.88 229 LEU A CA 1
ATOM 1850 C C . LEU A 1 229 ? -7.584 -9.749 -25.346 1.00 88.88 229 LEU A C 1
ATOM 1852 O O . LEU A 1 229 ? -8.231 -9.003 -24.613 1.00 88.88 229 LEU A O 1
ATOM 1856 N N . GLU A 1 230 ? -7.970 -10.043 -26.588 1.00 89.38 230 GLU A N 1
ATOM 1857 C CA . GLU A 1 230 ? -9.208 -9.554 -27.206 1.00 89.38 230 GLU A CA 1
ATOM 1858 C C . GLU A 1 230 ? -10.479 -10.052 -26.507 1.00 89.38 230 GLU A C 1
ATOM 1860 O O . GLU A 1 230 ? -11.463 -9.323 -26.386 1.00 89.38 230 GLU A O 1
ATOM 1865 N N . GLU A 1 231 ? -10.492 -11.302 -26.051 1.00 89.44 231 GLU A N 1
ATOM 1866 C CA . GLU A 1 231 ? -11.648 -11.880 -25.359 1.00 89.44 231 GLU A CA 1
ATOM 1867 C C . GLU A 1 231 ? -11.787 -11.292 -23.952 1.00 89.44 231 GLU A C 1
ATOM 1869 O O . GLU A 1 231 ? -12.891 -10.969 -23.506 1.00 89.44 231 GLU A O 1
ATOM 1874 N N . VAL A 1 232 ? -10.659 -11.087 -23.269 1.00 90.50 232 VAL A N 1
ATOM 1875 C CA . VAL A 1 232 ? -10.633 -10.474 -21.936 1.00 90.50 232 VAL A CA 1
ATOM 1876 C C . VAL A 1 232 ? -11.009 -8.995 -22.001 1.00 90.50 232 VAL A C 1
ATOM 1878 O O . VAL A 1 232 ? -11.774 -8.533 -21.152 1.00 90.50 232 VAL A O 1
ATOM 1881 N N . SER A 1 233 ? -10.529 -8.258 -23.006 1.00 91.94 233 SER A N 1
ATOM 1882 C CA . SER A 1 233 ? -10.853 -6.837 -23.183 1.00 91.94 233 SER A CA 1
ATOM 1883 C C . SER A 1 233 ? -12.353 -6.628 -23.405 1.00 91.94 233 SER A C 1
ATOM 1885 O O . SER A 1 233 ? -12.962 -5.805 -22.718 1.00 91.94 233 SER A O 1
ATOM 1887 N N . LYS A 1 234 ? -12.982 -7.459 -24.251 1.00 90.75 234 LYS A N 1
ATOM 1888 C CA . LYS A 1 234 ? -14.440 -7.476 -24.468 1.00 90.75 234 LYS A CA 1
ATOM 1889 C C . LYS A 1 234 ? -15.219 -7.825 -23.201 1.00 90.75 234 LYS A C 1
ATOM 1891 O O . LYS A 1 234 ? -16.257 -7.229 -22.941 1.00 90.75 234 LYS A O 1
ATOM 1896 N N . HIS A 1 235 ? -14.723 -8.759 -22.391 1.00 89.25 235 HIS A N 1
ATOM 1897 C CA . HIS A 1 235 ? -15.393 -9.150 -21.149 1.00 89.25 235 HIS A CA 1
ATOM 1898 C C . HIS A 1 235 ? -15.307 -8.067 -20.056 1.00 89.25 235 HIS A C 1
ATOM 1900 O O . HIS A 1 235 ? -16.234 -7.902 -19.262 1.00 89.25 235 HIS A O 1
ATOM 1906 N N . VAL A 1 236 ? -14.193 -7.330 -19.980 1.00 87.38 236 VAL A N 1
ATOM 1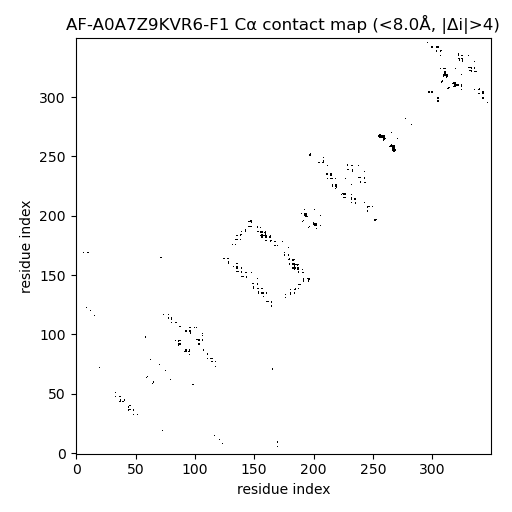907 C CA . VAL A 1 236 ? -13.948 -6.310 -18.938 1.00 87.38 236 VAL A CA 1
ATOM 1908 C C . VAL A 1 236 ? -14.312 -4.889 -19.399 1.00 87.38 236 VAL A C 1
ATOM 1910 O O . VAL A 1 236 ? -14.380 -3.989 -18.563 1.00 87.38 236 VAL A O 1
ATOM 1913 N N . ASN A 1 237 ? -14.639 -4.700 -20.684 1.00 90.81 237 ASN A N 1
ATOM 1914 C CA . ASN A 1 237 ? -14.903 -3.407 -21.330 1.00 90.81 237 ASN A CA 1
ATOM 1915 C C . ASN A 1 237 ? -13.734 -2.416 -21.180 1.00 90.81 237 ASN A C 1
ATOM 1917 O O . ASN A 1 237 ? -13.935 -1.262 -20.805 1.00 90.81 237 ASN A O 1
ATOM 1921 N N . LEU A 1 238 ? -12.513 -2.881 -21.449 1.00 89.25 238 LEU A N 1
ATOM 1922 C CA . LEU A 1 238 ? -11.292 -2.062 -21.478 1.00 89.25 238 LEU A CA 1
ATOM 1923 C C . LEU A 1 238 ? -10.648 -2.128 -22.863 1.00 89.25 238 LEU A C 1
ATOM 1925 O O . LEU A 1 238 ? -10.937 -3.047 -23.632 1.00 89.25 238 LEU A O 1
ATOM 1929 N N . SER A 1 239 ? -9.779 -1.171 -23.191 1.00 92.94 239 SER A N 1
ATOM 1930 C CA . SER A 1 239 ? -9.031 -1.235 -24.450 1.00 92.94 239 SER A CA 1
ATOM 1931 C C . SER A 1 239 ? -7.983 -2.358 -24.410 1.00 92.94 239 SER A C 1
ATOM 1933 O O . SER A 1 239 ? -7.536 -2.774 -23.340 1.00 92.94 239 SER A O 1
ATOM 1935 N N . MET A 1 240 ? -7.575 -2.872 -25.575 1.00 91.25 240 MET A N 1
ATOM 1936 C CA . MET A 1 240 ? -6.505 -3.880 -25.631 1.00 91.25 240 MET A CA 1
ATOM 1937 C C . MET A 1 240 ? -5.182 -3.347 -25.074 1.00 91.25 240 MET A C 1
ATOM 1939 O O . MET A 1 240 ? -4.510 -4.061 -24.336 1.00 91.25 240 MET A O 1
ATOM 1943 N N . GLU A 1 241 ? -4.849 -2.091 -25.379 1.00 91.31 241 GLU A N 1
ATOM 1944 C CA . GLU A 1 241 ? -3.640 -1.425 -24.882 1.00 91.31 241 GLU A CA 1
ATOM 1945 C C . GLU A 1 241 ? -3.644 -1.317 -23.353 1.00 91.31 241 GLU A C 1
ATOM 1947 O O . GLU A 1 241 ? -2.631 -1.569 -22.705 1.00 91.31 2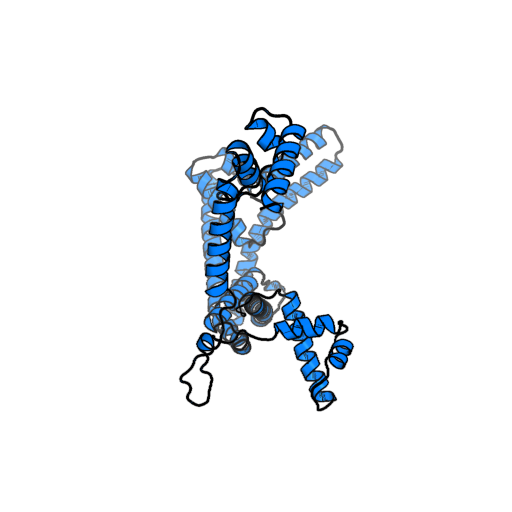41 GLU A O 1
ATOM 1952 N N . GLU A 1 242 ? -4.795 -0.998 -22.752 1.00 89.56 242 GLU A N 1
ATOM 1953 C CA . GLU A 1 242 ? -4.934 -0.949 -21.295 1.00 89.56 242 GLU A CA 1
ATOM 1954 C C . GLU A 1 242 ? -4.768 -2.336 -20.671 1.00 89.56 242 GLU A C 1
ATOM 1956 O O . GLU A 1 242 ? -4.085 -2.472 -19.656 1.00 89.56 242 GLU A O 1
ATOM 1961 N N . VAL A 1 243 ? -5.376 -3.373 -21.258 1.00 90.94 243 VAL A N 1
ATOM 1962 C CA . VAL A 1 243 ? -5.256 -4.751 -20.758 1.00 90.94 243 VAL A CA 1
ATOM 1963 C C . VAL A 1 243 ? -3.804 -5.224 -20.807 1.00 90.94 243 VAL A C 1
ATOM 1965 O O . VAL A 1 243 ? -3.327 -5.765 -19.808 1.00 90.94 243 VAL A O 1
ATOM 1968 N N . ASP A 1 244 ? -3.104 -4.979 -21.915 1.00 90.69 244 ASP A N 1
ATOM 1969 C CA . ASP A 1 244 ? -1.685 -5.311 -22.070 1.00 90.69 244 ASP A CA 1
ATOM 1970 C C . ASP A 1 244 ? -0.819 -4.549 -21.054 1.00 90.69 244 ASP A C 1
ATOM 1972 O O . ASP A 1 244 ? -0.006 -5.135 -20.334 1.00 90.69 244 ASP A O 1
ATOM 1976 N N . TRP A 1 245 ? -1.084 -3.252 -20.867 1.00 90.50 245 TRP A N 1
ATOM 1977 C CA . TRP A 1 245 ? -0.395 -2.449 -19.861 1.00 90.50 245 TRP A CA 1
ATOM 1978 C C . TRP A 1 245 ? -0.611 -2.982 -18.437 1.00 90.50 245 TRP A C 1
ATOM 1980 O O . TRP A 1 245 ? 0.354 -3.197 -17.700 1.00 90.50 245 TRP A O 1
ATOM 1990 N N . TYR A 1 246 ? -1.853 -3.268 -18.036 1.00 90.00 246 TYR A N 1
ATOM 1991 C CA . TYR A 1 246 ? -2.141 -3.853 -16.722 1.00 90.00 246 TYR A CA 1
ATOM 1992 C C . TYR A 1 246 ? -1.549 -5.255 -16.555 1.00 90.00 246 TYR A C 1
ATOM 1994 O O . TYR A 1 246 ? -1.190 -5.635 -15.436 1.00 90.00 246 TYR A O 1
ATOM 2002 N N . GLN A 1 247 ? -1.429 -6.020 -17.640 1.00 86.50 247 GLN A N 1
ATOM 2003 C CA . GLN A 1 247 ? -0.774 -7.320 -17.620 1.00 86.50 247 GLN A CA 1
ATOM 2004 C C . GLN A 1 247 ? 0.739 -7.190 -17.443 1.00 86.50 247 GLN A C 1
ATOM 2006 O O . GLN A 1 247 ? 1.320 -7.944 -16.667 1.00 86.50 247 GLN A O 1
ATOM 2011 N N . SER A 1 248 ? 1.375 -6.197 -18.062 1.00 86.38 248 SER A N 1
ATOM 2012 C CA . SER A 1 248 ? 2.801 -5.925 -17.848 1.00 86.38 248 SER A CA 1
ATOM 2013 C C . SER A 1 248 ? 3.116 -5.617 -16.374 1.00 86.38 248 SER A C 1
ATOM 2015 O O . SER A 1 248 ? 4.144 -6.039 -15.846 1.00 86.38 248 SER A O 1
ATOM 2017 N N . LEU A 1 249 ? 2.176 -4.973 -15.670 1.00 84.88 249 LEU A N 1
ATOM 2018 C CA . LEU A 1 249 ? 2.266 -4.661 -14.241 1.00 84.88 249 LEU A CA 1
ATOM 2019 C C . LEU A 1 249 ? 2.032 -5.869 -13.320 1.00 84.88 249 LEU A C 1
ATOM 2021 O O . LEU A 1 249 ? 2.254 -5.764 -12.111 1.00 84.88 249 LEU A O 1
ATOM 2025 N N . LEU A 1 250 ? 1.533 -6.999 -13.831 1.00 76.38 250 LEU A N 1
ATOM 2026 C CA . LEU A 1 250 ? 1.357 -8.213 -13.027 1.00 76.38 250 LEU A CA 1
ATOM 2027 C C . LEU A 1 250 ? 2.687 -8.893 -12.696 1.00 76.38 250 LEU A C 1
ATOM 2029 O O . LEU A 1 250 ? 2.741 -9.599 -11.692 1.00 76.38 250 LEU A O 1
ATOM 2033 N N . SER A 1 251 ? 3.719 -8.681 -13.510 1.00 79.00 251 SER A N 1
ATOM 2034 C CA . SER A 1 251 ? 5.023 -9.322 -13.363 1.00 79.00 251 SER A CA 1
ATOM 2035 C C . SER A 1 251 ? 5.756 -8.811 -12.123 1.00 79.00 251 SER A C 1
ATOM 2037 O O . SER A 1 251 ? 6.128 -7.639 -12.044 1.00 79.00 251 SER A O 1
ATOM 2039 N N . ASP A 1 252 ? 5.977 -9.700 -11.154 1.00 80.12 252 ASP A N 1
ATOM 2040 C CA . ASP A 1 252 ? 6.795 -9.394 -9.983 1.00 80.12 252 ASP A CA 1
ATOM 2041 C C . ASP A 1 252 ? 8.284 -9.341 -10.374 1.00 80.12 252 ASP A C 1
ATOM 2043 O O . ASP A 1 252 ? 8.734 -10.120 -11.222 1.00 80.12 252 ASP A O 1
ATOM 2047 N N . PRO A 1 253 ? 9.074 -8.426 -9.783 1.00 86.19 253 PRO A N 1
ATOM 2048 C CA . PRO A 1 253 ? 10.492 -8.325 -10.092 1.00 86.19 253 PRO A CA 1
ATOM 2049 C C . PRO A 1 253 ? 11.229 -9.600 -9.679 1.00 86.19 253 PRO A C 1
ATOM 2051 O O . PRO A 1 253 ? 11.022 -10.142 -8.592 1.00 86.19 253 PRO A O 1
ATOM 2054 N N . VAL A 1 254 ? 12.128 -10.053 -10.548 1.00 87.94 254 VAL A N 1
ATOM 2055 C CA . VAL A 1 254 ? 12.952 -11.242 -10.320 1.00 87.94 254 VAL A CA 1
ATOM 2056 C C . VAL A 1 254 ? 14.192 -10.863 -9.511 1.00 87.94 254 VAL A C 1
ATOM 2058 O O . VAL A 1 254 ? 14.763 -9.787 -9.693 1.00 87.94 254 VAL A O 1
ATOM 2061 N N . SER A 1 255 ? 14.621 -11.750 -8.611 1.00 89.50 255 SER A N 1
ATOM 2062 C CA . SER A 1 255 ? 15.858 -11.551 -7.855 1.00 89.50 255 SER A CA 1
ATOM 2063 C C . SER A 1 255 ? 17.077 -11.556 -8.780 1.00 89.50 255 SER A C 1
ATOM 2065 O O . SER A 1 255 ? 17.245 -12.458 -9.598 1.00 89.50 255 SER A O 1
ATOM 2067 N N . LEU A 1 256 ? 17.974 -10.585 -8.599 1.00 90.06 256 LEU A N 1
ATOM 2068 C CA . LEU A 1 256 ? 19.260 -10.533 -9.302 1.00 90.06 256 LEU A CA 1
ATOM 2069 C C . LEU A 1 256 ? 20.206 -11.674 -8.896 1.00 90.06 256 LEU A C 1
ATOM 2071 O O . LEU A 1 256 ? 21.111 -12.022 -9.649 1.00 90.06 256 LEU A O 1
ATOM 2075 N N . GLU A 1 257 ? 19.987 -12.265 -7.723 1.00 88.81 257 GLU A N 1
ATOM 2076 C CA . GLU A 1 257 ? 20.752 -13.410 -7.217 1.00 88.81 257 GLU A CA 1
ATOM 2077 C C . GLU A 1 257 ? 20.181 -14.752 -7.685 1.00 88.81 257 GLU A C 1
ATOM 2079 O O . GLU A 1 257 ? 20.695 -15.802 -7.309 1.00 88.81 257 GLU A O 1
ATOM 2084 N N . MET A 1 258 ? 19.115 -14.746 -8.495 1.00 89.94 258 MET A N 1
ATOM 2085 C CA . MET A 1 258 ? 18.569 -15.977 -9.054 1.00 89.94 258 MET A CA 1
ATOM 2086 C C . MET A 1 258 ? 19.672 -16.707 -9.843 1.00 89.94 258 MET A C 1
ATOM 2088 O O . MET A 1 258 ? 20.251 -16.097 -10.750 1.00 89.94 258 MET A O 1
ATOM 2092 N N . PRO A 1 259 ? 19.987 -17.976 -9.516 1.00 89.31 259 PRO A N 1
ATOM 2093 C CA . PRO A 1 259 ? 20.968 -18.747 -10.264 1.00 89.31 259 PRO A CA 1
ATOM 2094 C C . PRO A 1 259 ? 20.435 -19.031 -11.671 1.00 89.31 259 PRO A C 1
ATOM 2096 O O . PRO A 1 259 ? 19.253 -19.327 -11.858 1.00 89.31 259 PRO A O 1
ATOM 2099 N N . VAL A 1 260 ? 21.308 -18.930 -12.668 1.00 87.31 260 VAL A N 1
ATOM 2100 C CA . VAL A 1 260 ? 20.993 -19.122 -14.084 1.00 87.31 260 VAL A CA 1
ATOM 2101 C C . VAL A 1 260 ? 21.946 -20.160 -14.678 1.00 87.31 260 VAL A C 1
ATOM 2103 O O . VAL A 1 260 ? 23.154 -20.113 -14.455 1.00 87.31 260 VAL A O 1
ATOM 2106 N N . GLY A 1 261 ? 21.403 -21.087 -15.472 1.00 83.56 261 GLY A N 1
ATOM 2107 C CA . GLY A 1 261 ? 22.146 -22.201 -16.076 1.00 83.56 261 GLY A CA 1
ATOM 2108 C C . GLY A 1 261 ? 22.008 -23.516 -15.299 1.00 83.56 261 GLY A C 1
ATOM 2109 O O . GLY A 1 261 ? 21.508 -23.533 -14.178 1.00 83.56 261 GLY A O 1
ATOM 2110 N N . GLN A 1 262 ? 22.423 -24.630 -15.913 1.00 78.19 262 GLN A N 1
ATOM 2111 C CA . GLN A 1 262 ? 22.269 -25.976 -15.331 1.00 78.19 262 GLN A CA 1
ATOM 2112 C C . GLN A 1 262 ? 23.164 -26.206 -14.103 1.00 78.19 262 GLN A C 1
ATOM 2114 O O . GLN A 1 262 ? 22.758 -26.908 -13.183 1.00 78.19 262 GLN A O 1
ATOM 2119 N N . ASP A 1 263 ? 24.331 -25.558 -14.055 1.00 78.75 263 ASP A N 1
ATOM 2120 C CA . ASP A 1 263 ? 25.309 -25.736 -12.974 1.00 78.75 263 ASP A CA 1
ATOM 2121 C C . ASP A 1 263 ? 25.068 -24.804 -11.773 1.00 78.75 263 ASP A C 1
ATOM 2123 O O . ASP A 1 263 ? 25.764 -24.902 -10.765 1.00 78.75 263 ASP A O 1
ATOM 2127 N N . GLY A 1 264 ? 24.121 -23.858 -11.874 1.00 76.62 264 GLY A N 1
ATOM 2128 C CA . GLY A 1 264 ? 23.781 -22.906 -10.806 1.00 76.62 264 GLY A CA 1
ATOM 2129 C C . GLY A 1 264 ? 24.919 -21.971 -10.366 1.00 76.62 264 GLY A C 1
ATOM 2130 O O . GLY A 1 264 ? 24.775 -21.266 -9.372 1.00 76.62 264 GLY A O 1
ATOM 2131 N N . THR A 1 265 ? 26.045 -21.960 -11.084 1.00 80.00 265 THR A N 1
ATOM 2132 C CA . THR A 1 265 ? 27.254 -21.205 -10.722 1.00 80.00 265 THR A CA 1
ATOM 2133 C C . THR A 1 265 ? 27.157 -19.720 -11.039 1.00 80.00 265 THR A C 1
ATOM 2135 O O . THR A 1 265 ? 27.821 -18.924 -10.383 1.00 80.00 265 THR A O 1
ATOM 2138 N N . ARG A 1 266 ? 26.347 -19.339 -12.033 1.00 85.12 266 ARG A N 1
ATOM 2139 C CA . ARG A 1 266 ? 26.190 -17.949 -12.472 1.00 85.12 266 ARG A CA 1
ATOM 2140 C C . ARG A 1 266 ? 24.896 -17.363 -11.945 1.00 85.12 266 ARG A C 1
ATOM 2142 O O . ARG A 1 266 ? 23.852 -18.010 -11.985 1.00 85.12 266 ARG A O 1
ATOM 2149 N N . THR A 1 267 ? 24.952 -16.117 -11.505 1.00 89.06 267 THR A N 1
ATOM 2150 C CA . THR A 1 267 ? 23.763 -15.361 -11.093 1.00 89.06 267 THR A CA 1
ATOM 2151 C C . THR A 1 267 ? 23.201 -14.531 -12.246 1.00 89.06 267 THR A C 1
ATOM 2153 O O . THR A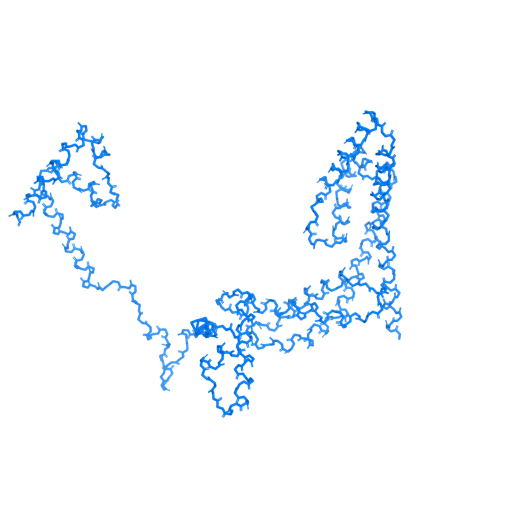 1 267 ? 23.924 -14.150 -13.169 1.00 89.06 267 THR A O 1
ATOM 2156 N N . LEU A 1 268 ? 21.907 -14.195 -12.196 1.00 88.31 268 LEU A N 1
ATOM 2157 C CA . LEU A 1 268 ? 21.282 -13.299 -13.177 1.00 88.31 268 LEU A CA 1
ATOM 2158 C C . LEU A 1 268 ? 22.028 -11.956 -13.265 1.00 88.31 268 LEU A C 1
ATOM 2160 O O . LEU A 1 268 ? 22.214 -11.420 -14.356 1.00 88.31 268 LEU A O 1
ATOM 2164 N N . LYS A 1 269 ? 22.515 -11.446 -12.128 1.00 87.62 269 LYS A N 1
ATOM 2165 C CA . LYS A 1 269 ? 23.328 -10.227 -12.037 1.00 87.62 269 LYS A CA 1
ATOM 2166 C C . LYS A 1 269 ? 24.569 -10.256 -12.932 1.00 87.62 269 LYS A C 1
ATOM 2168 O O . LYS A 1 269 ? 24.904 -9.227 -13.504 1.00 87.62 269 LYS A O 1
ATOM 2173 N N . GLU A 1 270 ? 25.244 -11.397 -13.048 1.00 85.06 270 GLU A N 1
ATOM 2174 C CA . GLU A 1 270 ? 26.464 -11.536 -13.860 1.00 85.06 270 GLU A CA 1
ATOM 2175 C C . GLU A 1 270 ? 26.184 -11.506 -15.366 1.00 85.06 270 GLU A C 1
ATOM 2177 O O . GLU A 1 270 ? 27.072 -11.190 -16.154 1.00 85.06 270 GLU A O 1
ATOM 2182 N N . ILE A 1 271 ? 24.954 -11.827 -15.773 1.00 86.06 271 ILE A N 1
ATOM 2183 C CA . ILE A 1 271 ? 24.537 -11.850 -17.180 1.00 86.06 271 ILE A CA 1
ATOM 2184 C C . ILE A 1 271 ? 24.117 -10.455 -17.650 1.00 86.06 271 ILE A C 1
ATOM 2186 O O . ILE A 1 271 ? 24.264 -10.117 -18.827 1.00 86.06 271 ILE A O 1
ATOM 2190 N N . LEU A 1 272 ? 23.576 -9.639 -16.744 1.00 84.56 272 LEU A N 1
ATOM 2191 C CA . LEU A 1 272 ? 23.078 -8.312 -17.079 1.00 84.56 272 LEU A CA 1
ATOM 2192 C C . LEU A 1 272 ? 24.231 -7.378 -17.465 1.00 84.56 272 LEU A C 1
ATOM 2194 O O . LEU A 1 272 ? 25.099 -7.050 -16.658 1.00 84.56 272 LEU A O 1
ATOM 2198 N N . GLN A 1 273 ? 24.203 -6.908 -18.711 1.00 79.38 273 GLN A N 1
ATOM 2199 C CA . GLN A 1 273 ? 25.148 -5.916 -19.211 1.00 79.38 273 GLN A CA 1
ATOM 2200 C C . GLN A 1 273 ? 24.795 -4.521 -18.680 1.00 79.38 273 GLN A C 1
ATOM 2202 O O . GLN A 1 273 ? 23.642 -4.086 -18.722 1.00 79.38 273 GLN A O 1
ATOM 2207 N N . CYS A 1 274 ? 25.802 -3.788 -18.205 1.00 75.75 274 CYS A N 1
ATOM 2208 C CA . CYS A 1 274 ? 25.652 -2.380 -17.853 1.00 75.75 274 CYS A CA 1
ATOM 2209 C C . CYS A 1 274 ? 25.707 -1.512 -19.117 1.00 75.75 274 CYS A C 1
ATOM 2211 O O . CYS A 1 274 ? 26.780 -1.137 -19.574 1.00 75.75 274 CYS A O 1
ATOM 2213 N N . ASN A 1 275 ? 24.550 -1.111 -19.642 1.00 75.38 275 ASN A N 1
ATOM 2214 C CA . ASN A 1 275 ? 24.474 -0.202 -20.799 1.00 75.38 275 ASN A CA 1
ATOM 2215 C C . ASN A 1 275 ? 24.888 1.249 -20.473 1.00 75.38 275 ASN A C 1
ATOM 2217 O O . ASN A 1 275 ? 24.940 2.094 -21.361 1.00 75.38 275 ASN A O 1
ATOM 2221 N N . SER A 1 276 ? 25.141 1.566 -19.199 1.00 70.81 276 SER A N 1
ATOM 2222 C CA . SER A 1 276 ? 25.529 2.906 -18.742 1.00 70.81 276 SER A CA 1
ATOM 2223 C C . SER A 1 276 ? 27.031 3.173 -18.829 1.00 70.81 276 SER A C 1
ATOM 2225 O O . SER A 1 276 ? 27.452 4.326 -18.719 1.00 70.81 276 SER A O 1
ATOM 2227 N N . THR A 1 277 ? 27.856 2.140 -19.014 1.00 74.56 277 THR A N 1
ATOM 2228 C CA . THR A 1 277 ? 29.295 2.327 -19.184 1.00 74.56 277 THR A CA 1
ATOM 2229 C C . THR A 1 277 ? 29.586 2.710 -20.625 1.00 74.56 277 THR A C 1
ATOM 2231 O O . THR A 1 277 ? 29.477 1.883 -21.528 1.00 74.56 277 THR A O 1
ATOM 2234 N N . ILE A 1 278 ? 29.964 3.974 -20.823 1.00 75.19 278 ILE A N 1
ATOM 2235 C CA . ILE A 1 278 ? 30.527 4.466 -22.083 1.00 75.19 278 ILE A CA 1
ATOM 2236 C C . ILE A 1 278 ? 31.714 3.567 -22.435 1.00 75.19 278 ILE A C 1
ATOM 2238 O O . ILE A 1 278 ? 32.555 3.278 -21.578 1.00 75.19 278 ILE A O 1
ATOM 2242 N N . SER A 1 279 ? 31.778 3.109 -23.681 1.00 82.69 279 SER A N 1
ATOM 2243 C CA . SER A 1 279 ? 32.850 2.211 -24.107 1.00 82.69 279 SER A CA 1
ATOM 2244 C C . SER A 1 279 ? 34.218 2.898 -23.988 1.00 82.69 279 SER A C 1
ATOM 2246 O O . SER A 1 279 ? 34.345 4.111 -24.170 1.00 82.69 279 SER A O 1
ATOM 2248 N N . ALA A 1 280 ? 35.282 2.131 -23.720 1.00 84.25 280 ALA A N 1
ATOM 2249 C CA . ALA A 1 280 ? 36.639 2.686 -23.652 1.00 84.25 280 ALA A CA 1
ATOM 2250 C C . ALA A 1 280 ? 37.028 3.421 -24.952 1.00 84.25 280 ALA A C 1
ATOM 2252 O O . ALA A 1 280 ? 37.685 4.459 -24.907 1.00 84.25 280 ALA A O 1
ATOM 2253 N N . SER A 1 281 ? 36.551 2.927 -26.100 1.00 87.44 281 SER A N 1
ATOM 2254 C CA . SER A 1 281 ? 36.721 3.574 -27.405 1.00 87.44 281 SER A CA 1
ATOM 2255 C C . SER A 1 281 ? 36.065 4.956 -27.457 1.00 87.44 281 SER A C 1
ATOM 2257 O O . SER A 1 281 ? 36.702 5.917 -27.882 1.00 87.44 281 SER A O 1
ATOM 2259 N N . GLU A 1 282 ? 34.837 5.100 -26.957 1.00 85.94 282 GLU A N 1
ATOM 2260 C CA . GLU A 1 282 ? 34.156 6.397 -26.893 1.00 85.94 282 GLU A CA 1
ATOM 2261 C C . GLU A 1 282 ? 34.821 7.360 -25.904 1.00 85.94 282 GLU A C 1
ATOM 2263 O O . GLU A 1 282 ? 34.889 8.558 -26.179 1.00 85.94 282 GLU A O 1
ATOM 2268 N N . ILE A 1 283 ? 35.344 6.871 -24.773 1.00 86.94 283 ILE A N 1
ATOM 2269 C CA . ILE A 1 283 ? 36.094 7.705 -23.818 1.00 86.94 283 ILE A CA 1
ATOM 2270 C C . ILE A 1 283 ? 37.356 8.261 -24.484 1.00 86.94 283 ILE A C 1
ATOM 2272 O O . ILE A 1 283 ? 37.588 9.471 -24.443 1.00 86.94 283 ILE A O 1
ATOM 2276 N N . ILE A 1 284 ? 38.139 7.400 -25.140 1.00 91.50 284 ILE A N 1
ATOM 2277 C CA . ILE A 1 284 ? 39.346 7.803 -25.874 1.00 91.50 284 ILE A CA 1
ATOM 2278 C C . ILE A 1 284 ? 38.974 8.744 -27.024 1.00 91.50 284 ILE A C 1
ATOM 2280 O O . ILE A 1 284 ? 39.617 9.775 -27.199 1.00 91.50 284 ILE A O 1
ATOM 2284 N N . GLY A 1 285 ? 37.896 8.456 -27.757 1.00 91.06 285 GLY A N 1
ATOM 2285 C CA . GLY A 1 285 ? 37.382 9.318 -28.820 1.00 91.06 285 GLY A CA 1
ATOM 2286 C C . GLY A 1 285 ? 37.013 10.714 -28.314 1.00 91.06 285 GLY A C 1
ATOM 2287 O O . GLY A 1 285 ? 37.399 11.711 -28.921 1.00 91.06 285 GLY A O 1
ATOM 2288 N N . ARG A 1 286 ? 36.341 10.815 -27.159 1.00 87.56 286 ARG A N 1
ATOM 2289 C CA . ARG A 1 286 ? 36.018 12.098 -26.510 1.00 87.56 286 ARG A CA 1
ATOM 2290 C C . ARG A 1 286 ? 37.262 12.837 -26.028 1.00 87.56 286 ARG A C 1
ATOM 2292 O O . ARG A 1 286 ? 37.334 14.055 -26.183 1.00 87.56 286 ARG A O 1
ATOM 2299 N N . GLN A 1 287 ? 38.239 12.131 -25.459 1.00 87.44 287 GLN A N 1
ATOM 2300 C CA . GLN A 1 287 ? 39.509 12.730 -25.039 1.00 87.44 287 GLN A CA 1
ATOM 2301 C C . GLN A 1 287 ? 40.295 13.261 -26.237 1.00 87.44 287 GLN A C 1
ATOM 2303 O O . GLN A 1 287 ? 40.717 14.416 -26.213 1.00 87.44 287 GLN A O 1
ATOM 2308 N N . HIS A 1 288 ? 40.411 12.461 -27.298 1.00 92.69 288 HIS A N 1
ATOM 2309 C CA . HIS A 1 288 ? 41.059 12.853 -28.542 1.00 92.69 288 HIS A CA 1
ATOM 2310 C C . HIS A 1 288 ? 40.369 14.077 -29.151 1.00 92.69 288 HIS A C 1
ATOM 2312 O O . HIS A 1 288 ? 41.023 15.080 -29.423 1.00 92.69 288 HIS A O 1
ATOM 2318 N N . LEU A 1 289 ? 39.036 14.053 -29.258 1.00 88.94 289 LEU A N 1
ATOM 2319 C CA . LEU A 1 289 ? 38.240 15.183 -29.736 1.00 88.94 289 LEU A CA 1
ATOM 2320 C C . LEU A 1 289 ? 38.461 16.437 -28.877 1.00 88.94 289 LEU A C 1
ATOM 2322 O O . LEU A 1 289 ? 38.663 17.519 -29.421 1.00 88.94 289 LEU A O 1
ATOM 2326 N N . SER A 1 290 ? 38.501 16.305 -27.549 1.00 87.31 290 SER A N 1
ATOM 2327 C CA . SER A 1 290 ? 38.796 17.418 -26.637 1.0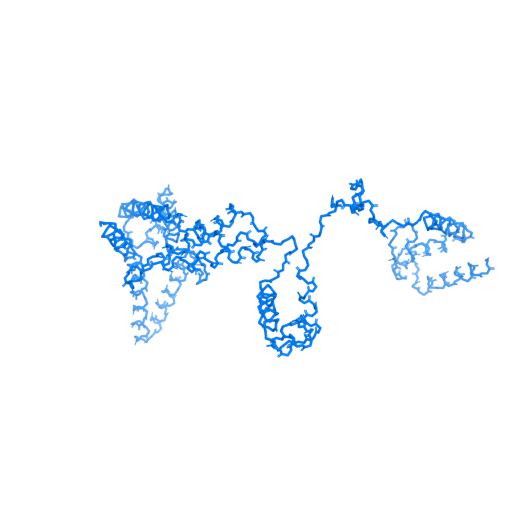0 87.31 290 SER A CA 1
ATOM 2328 C C . SER A 1 290 ? 40.212 17.973 -26.838 1.00 87.31 290 SER A C 1
ATOM 2330 O O . SER A 1 290 ? 40.392 19.191 -26.879 1.00 87.31 290 SER A O 1
ATOM 2332 N N . SER A 1 291 ? 41.222 17.114 -27.015 1.00 87.25 291 SER A N 1
ATOM 2333 C CA . SER A 1 291 ? 42.596 17.551 -27.295 1.00 87.25 291 SER A CA 1
ATOM 2334 C C . SER A 1 291 ? 42.738 18.215 -28.663 1.00 87.25 291 SER A C 1
ATOM 2336 O O . SER A 1 291 ? 43.368 19.269 -28.754 1.00 87.25 291 SER A O 1
ATOM 2338 N N . SER A 1 292 ? 42.101 17.667 -29.702 1.00 87.56 292 SER A N 1
ATOM 2339 C CA . SER A 1 292 ? 42.076 18.261 -31.039 1.00 87.56 292 SER A CA 1
ATOM 2340 C C . SER A 1 292 ? 41.391 19.624 -31.004 1.00 87.56 292 SER A C 1
ATOM 2342 O O . SER A 1 292 ? 41.961 20.594 -31.489 1.00 87.56 292 SER A O 1
ATOM 2344 N N . LEU A 1 293 ? 40.238 19.742 -30.332 1.00 87.69 293 LEU A N 1
ATOM 2345 C CA . LEU A 1 293 ? 39.557 21.025 -30.147 1.00 87.69 293 LEU A CA 1
ATOM 2346 C C . LEU A 1 293 ? 40.436 22.043 -29.411 1.00 87.69 293 LEU A C 1
ATOM 2348 O O . LEU A 1 293 ? 40.517 23.190 -29.841 1.00 87.69 293 LEU A O 1
ATOM 2352 N N . LYS A 1 294 ? 41.124 21.650 -28.331 1.00 86.69 294 LYS A N 1
ATOM 2353 C CA . LYS A 1 294 ? 42.049 22.543 -27.608 1.00 86.69 294 LYS A CA 1
ATOM 2354 C C . LYS A 1 294 ? 43.206 23.006 -28.495 1.00 86.69 294 LYS A C 1
ATOM 2356 O O . LYS A 1 294 ? 43.544 24.187 -28.466 1.00 86.69 294 LYS A O 1
ATOM 2361 N N . SER A 1 295 ? 43.778 22.105 -29.293 1.00 86.50 295 SER A N 1
ATOM 2362 C CA . SER A 1 295 ? 44.844 22.436 -30.243 1.00 86.50 295 SER A CA 1
ATOM 2363 C C . SER A 1 295 ? 44.355 23.420 -31.312 1.00 86.50 295 SER A C 1
ATOM 2365 O O . SER A 1 295 ? 44.951 24.485 -31.473 1.00 86.50 295 SER A O 1
ATOM 2367 N N . SER A 1 296 ? 43.214 23.151 -31.953 1.00 87.31 296 SER A N 1
ATOM 2368 C CA . SER A 1 296 ? 42.628 24.044 -32.961 1.00 87.31 296 SER A CA 1
ATOM 2369 C C . SER A 1 296 ? 42.236 25.413 -32.392 1.00 87.31 296 SER A C 1
ATOM 2371 O O . SER A 1 296 ? 42.425 26.435 -33.049 1.00 87.31 296 SER A O 1
ATOM 2373 N N . LEU A 1 297 ? 41.728 25.464 -31.155 1.00 87.19 297 LEU A N 1
ATOM 2374 C CA . LEU A 1 297 ? 41.396 26.721 -30.477 1.00 87.19 297 LEU A CA 1
ATOM 2375 C C . LEU A 1 297 ? 42.638 27.547 -30.120 1.00 87.19 297 LEU A C 1
ATOM 2377 O O . LEU A 1 297 ? 42.580 28.770 -30.216 1.00 87.19 297 LEU A O 1
ATOM 2381 N N . SER A 1 298 ? 43.756 26.900 -29.775 1.00 85.19 298 SER A N 1
ATOM 2382 C CA . SER A 1 298 ? 45.019 27.577 -29.437 1.00 85.19 298 SER A CA 1
ATOM 2383 C C . SER A 1 298 ? 45.676 28.298 -30.622 1.00 85.19 298 SER A C 1
ATOM 2385 O O . SER A 1 298 ? 46.457 29.226 -30.425 1.00 85.19 298 SER A O 1
ATOM 2387 N N . MET A 1 299 ? 45.335 27.911 -31.857 1.00 85.56 299 MET A N 1
ATOM 2388 C CA . MET A 1 299 ? 45.795 28.580 -33.081 1.00 85.56 299 MET A CA 1
ATOM 2389 C C . MET A 1 299 ? 45.028 29.879 -33.383 1.00 85.56 299 MET A C 1
ATOM 2391 O O . MET A 1 299 ? 45.461 30.686 -34.211 1.00 85.56 299 MET A O 1
ATOM 2395 N N . LEU A 1 300 ? 43.870 30.094 -32.750 1.00 87.62 300 LEU A N 1
ATOM 2396 C CA . LEU A 1 300 ? 43.093 31.321 -32.908 1.00 87.62 300 LEU A CA 1
ATOM 2397 C C . LEU A 1 300 ? 43.694 32.467 -32.091 1.00 87.62 300 LEU A C 1
ATOM 2399 O O . LEU A 1 300 ? 44.490 32.289 -31.173 1.00 87.62 300 LEU A O 1
ATOM 2403 N N . LYS A 1 301 ? 43.268 33.696 -32.398 1.00 90.12 301 LYS A N 1
ATOM 2404 C CA . LYS A 1 301 ? 43.646 34.845 -31.567 1.00 90.12 301 LYS A CA 1
ATOM 2405 C C . LYS A 1 301 ? 43.034 34.687 -30.162 1.00 90.12 301 LYS A C 1
ATOM 2407 O O . LYS A 1 301 ? 41.868 34.297 -30.076 1.00 90.12 301 LYS A O 1
ATOM 2412 N N . PRO A 1 302 ? 43.702 35.135 -29.080 1.00 87.50 302 PRO A N 1
ATOM 2413 C CA . PRO A 1 302 ? 43.200 34.984 -27.704 1.00 87.50 302 PRO A CA 1
ATOM 2414 C C . PRO A 1 302 ? 41.777 35.529 -27.472 1.00 87.50 302 PRO A C 1
ATOM 2416 O O . PRO A 1 302 ? 41.017 35.014 -26.655 1.00 87.50 302 PRO A O 1
ATOM 2419 N N . LYS A 1 303 ? 41.388 36.575 -28.217 1.00 85.75 303 LYS A N 1
ATOM 2420 C CA . LYS A 1 303 ? 40.029 37.145 -28.188 1.00 85.75 303 LYS A CA 1
ATOM 2421 C C . LYS A 1 303 ? 38.989 36.259 -28.890 1.00 85.75 303 LYS A C 1
ATOM 2423 O O . LYS A 1 303 ? 37.863 36.175 -28.420 1.00 85.75 303 LYS A O 1
ATOM 2428 N N . GLU A 1 304 ? 39.356 35.612 -29.996 1.00 89.19 304 GLU A N 1
ATOM 2429 C CA . GLU A 1 304 ? 38.480 34.712 -30.766 1.00 89.19 304 GLU A CA 1
ATOM 2430 C C . GLU A 1 304 ? 38.243 33.404 -29.999 1.00 89.19 304 GLU A C 1
ATOM 2432 O O . GLU A 1 304 ? 37.103 32.968 -29.851 1.00 89.19 304 GLU A O 1
ATOM 2437 N N . GLU A 1 305 ? 39.307 32.835 -29.426 1.00 89.75 305 GLU A N 1
ATOM 2438 C CA . GLU A 1 305 ? 39.242 31.635 -28.592 1.00 89.75 305 GLU A CA 1
ATOM 2439 C C . GLU A 1 305 ? 38.329 31.831 -27.372 1.00 89.75 305 GLU A C 1
ATOM 2441 O O . GLU A 1 305 ? 37.445 31.015 -27.111 1.00 89.75 305 GLU A O 1
ATOM 2446 N N . LYS A 1 306 ? 38.509 32.930 -26.627 1.00 88.06 306 LYS A N 1
ATOM 2447 C CA . LYS A 1 306 ? 37.742 33.185 -25.400 1.00 88.06 306 LYS A CA 1
ATOM 2448 C C . LYS A 1 306 ? 36.251 33.419 -25.680 1.00 88.06 306 LYS A C 1
ATOM 2450 O O . LYS A 1 306 ? 35.419 32.988 -24.885 1.00 88.06 306 LYS A O 1
ATOM 2455 N N . VAL A 1 307 ? 35.907 34.031 -26.820 1.00 89.88 307 VAL A N 1
ATOM 2456 C CA . VAL A 1 307 ? 34.512 34.170 -27.279 1.00 89.88 307 VAL A CA 1
ATOM 2457 C C . VAL A 1 307 ? 33.895 32.803 -27.590 1.00 89.88 307 VAL A C 1
ATOM 2459 O O . VAL A 1 307 ? 32.790 32.531 -27.128 1.00 89.88 307 VAL A O 1
ATOM 2462 N N . LEU A 1 308 ? 34.605 31.914 -28.297 1.00 89.56 308 LEU A N 1
ATOM 2463 C CA . LEU A 1 308 ? 34.109 30.564 -28.597 1.00 89.56 308 LEU A CA 1
ATOM 2464 C C . LEU A 1 308 ? 33.972 29.694 -27.339 1.00 89.56 308 LEU A C 1
ATOM 2466 O O . LEU A 1 308 ? 32.957 29.016 -27.178 1.00 89.56 308 LEU A O 1
ATOM 2470 N N . ARG A 1 309 ? 34.941 29.749 -26.414 1.00 89.00 309 ARG A N 1
ATOM 2471 C CA . ARG A 1 309 ? 34.871 29.002 -25.147 1.00 89.00 309 ARG A CA 1
ATOM 2472 C C . ARG A 1 309 ? 33.658 29.401 -24.307 1.00 89.00 309 ARG A C 1
ATOM 2474 O O . ARG A 1 309 ? 32.950 28.525 -23.828 1.00 89.00 309 ARG A O 1
ATOM 2481 N N . LEU A 1 310 ? 33.384 30.701 -24.176 1.00 89.25 310 LEU A N 1
ATOM 2482 C CA . LEU A 1 310 ? 32.221 31.201 -23.432 1.00 89.25 310 LEU A CA 1
ATOM 2483 C C . LEU A 1 310 ? 30.896 30.925 -24.155 1.00 89.25 310 LEU A C 1
ATOM 2485 O O . LEU A 1 310 ? 29.884 30.678 -23.508 1.00 89.25 310 LEU A O 1
ATOM 2489 N N . ARG A 1 311 ? 30.884 30.948 -25.492 1.00 89.62 311 ARG A N 1
ATOM 2490 C CA . ARG A 1 311 ? 29.674 30.699 -26.285 1.00 89.62 311 ARG A CA 1
ATOM 2491 C C . ARG A 1 311 ? 29.209 29.247 -26.204 1.00 89.62 311 ARG A C 1
ATOM 2493 O O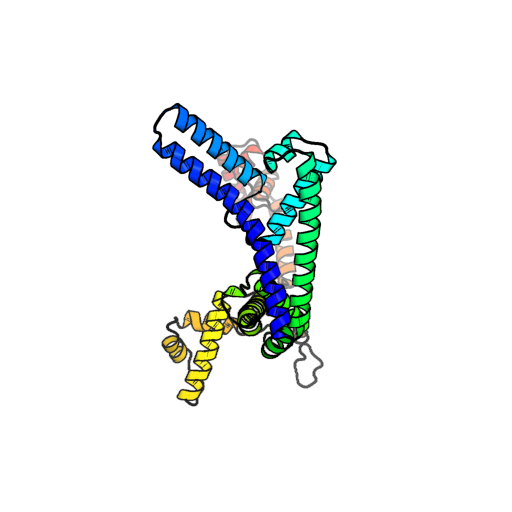 . ARG A 1 311 ? 28.025 29.007 -25.994 1.00 89.62 311 ARG A O 1
ATOM 2500 N N . TYR A 1 312 ? 30.140 28.307 -26.360 1.00 88.44 312 TYR A N 1
ATOM 2501 C CA . TYR A 1 312 ? 29.860 26.867 -26.411 1.00 88.44 312 TYR A CA 1
ATOM 2502 C C . TYR A 1 312 ? 30.141 26.144 -25.084 1.00 88.44 312 TYR A C 1
ATOM 2504 O O . TYR A 1 312 ? 30.030 24.925 -25.025 1.00 88.44 312 TYR A O 1
ATOM 2512 N N . GLY A 1 313 ? 30.515 26.871 -24.026 1.00 86.50 313 GLY A N 1
ATOM 2513 C CA . GLY A 1 313 ? 30.788 26.296 -22.706 1.00 86.50 313 GLY A CA 1
ATOM 2514 C C . GLY A 1 313 ? 32.026 25.396 -22.654 1.00 86.50 313 GLY A C 1
ATOM 2515 O O . GLY A 1 313 ? 32.142 24.555 -21.769 1.00 86.50 313 GLY A O 1
ATOM 2516 N N . LEU A 1 314 ? 32.973 25.558 -23.583 1.00 84.81 314 LEU A N 1
ATOM 2517 C CA . LEU A 1 314 ? 34.151 24.693 -23.683 1.00 84.81 314 LEU A CA 1
ATOM 2518 C C . LEU A 1 314 ? 35.078 24.908 -22.473 1.00 84.81 314 LEU A C 1
ATOM 2520 O O . LEU A 1 314 ? 35.818 25.892 -22.409 1.00 84.81 314 LEU A O 1
ATOM 2524 N N . GLY A 1 315 ? 35.036 23.966 -21.527 1.00 77.06 315 GLY A N 1
ATOM 2525 C CA . GLY A 1 315 ? 35.874 23.919 -20.323 1.00 77.06 315 GLY A CA 1
ATOM 2526 C C . GLY A 1 315 ? 35.141 24.189 -19.006 1.00 77.06 315 GLY A C 1
ATOM 2527 O O . GLY A 1 315 ? 35.613 23.714 -17.980 1.00 77.06 315 GLY A O 1
ATOM 2528 N N . ASN A 1 316 ? 34.000 24.888 -19.034 1.00 75.62 316 ASN A N 1
ATOM 2529 C CA . ASN A 1 316 ? 33.237 25.258 -17.831 1.00 75.62 316 ASN A CA 1
ATOM 2530 C C . ASN A 1 316 ? 31.751 24.840 -17.893 1.00 75.62 316 ASN A C 1
ATOM 2532 O O . ASN A 1 316 ? 31.004 25.202 -16.991 1.00 75.62 316 ASN A O 1
ATOM 2536 N N . ASP A 1 317 ? 31.309 24.162 -18.960 1.00 76.69 317 ASP A N 1
ATOM 2537 C CA . ASP A 1 317 ? 29.934 23.689 -19.233 1.00 76.69 317 ASP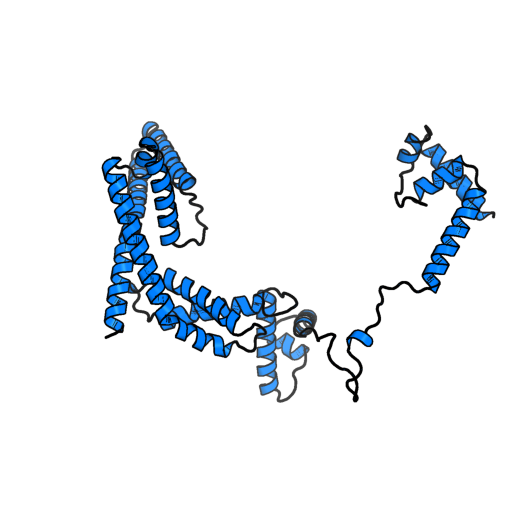 A CA 1
ATOM 2538 C C . ASP A 1 317 ? 28.816 24.755 -19.194 1.00 76.69 317 ASP A C 1
ATOM 2540 O O . ASP A 1 317 ? 27.639 24.449 -19.377 1.00 76.69 317 ASP A O 1
ATOM 2544 N N . ILE A 1 318 ? 29.170 26.032 -19.029 1.00 86.75 318 ILE A N 1
ATOM 2545 C CA . ILE A 1 318 ? 28.241 27.164 -19.019 1.00 86.75 318 ILE A CA 1
ATOM 2546 C C . ILE A 1 318 ? 28.298 27.873 -20.373 1.00 86.75 318 ILE A C 1
ATOM 2548 O O . ILE A 1 318 ? 29.321 28.446 -20.750 1.00 86.75 318 ILE A O 1
ATOM 2552 N N . THR A 1 319 ? 27.179 27.859 -21.096 1.00 89.38 319 THR A N 1
ATOM 2553 C CA . THR A 1 319 ? 27.016 28.595 -22.354 1.00 89.38 319 THR A CA 1
ATOM 2554 C C . THR A 1 319 ? 26.507 30.007 -22.095 1.00 89.38 319 THR A C 1
ATOM 2556 O O . THR A 1 319 ? 25.486 30.179 -21.430 1.00 89.38 319 THR A O 1
ATOM 2559 N N . HIS A 1 320 ? 27.154 31.007 -22.686 1.00 88.94 320 HIS A N 1
ATOM 2560 C CA . HIS A 1 320 ? 26.737 32.404 -22.590 1.00 88.94 320 HIS A CA 1
ATOM 2561 C C . HIS A 1 320 ? 26.016 32.902 -23.848 1.00 88.94 320 HIS A C 1
ATOM 2563 O O . HIS A 1 320 ? 26.330 32.539 -24.994 1.00 88.94 320 HIS A O 1
ATOM 2569 N N . THR A 1 321 ? 25.049 33.799 -23.650 1.00 91.56 321 THR A N 1
ATOM 2570 C CA . THR A 1 321 ? 24.405 34.508 -24.764 1.00 91.56 321 THR A CA 1
ATOM 2571 C C . THR A 1 321 ? 25.358 35.541 -25.382 1.00 91.56 321 THR A C 1
ATOM 2573 O O . THR A 1 321 ? 26.262 36.052 -24.725 1.00 91.56 321 THR A O 1
ATOM 2576 N N . LEU A 1 322 ? 25.168 35.892 -26.662 1.00 89.56 322 LEU A N 1
ATOM 2577 C CA . LEU A 1 322 ? 25.999 36.911 -27.337 1.00 89.56 322 LEU A CA 1
ATOM 2578 C C . LEU A 1 322 ? 25.976 38.269 -26.612 1.00 89.56 322 LEU A C 1
ATOM 2580 O O . LEU A 1 322 ? 26.929 39.039 -26.697 1.00 89.56 322 LEU A O 1
ATOM 2584 N N . GLU A 1 323 ? 24.885 38.558 -25.907 1.00 88.06 323 GLU A N 1
ATOM 2585 C CA . GLU A 1 323 ? 24.689 39.790 -25.150 1.00 88.06 323 GLU A CA 1
ATOM 2586 C C . GLU A 1 323 ? 25.459 39.772 -23.819 1.00 88.06 323 GLU A C 1
ATOM 2588 O O . GLU A 1 323 ? 26.101 40.759 -23.463 1.00 88.06 323 GLU A O 1
ATOM 2593 N N . GLU A 1 324 ? 25.491 38.630 -23.126 1.00 88.25 324 GLU A N 1
ATOM 2594 C CA . GLU A 1 324 ? 26.327 38.409 -21.936 1.00 88.25 324 GLU A CA 1
ATOM 2595 C C . GLU A 1 324 ? 27.823 38.446 -22.262 1.00 88.25 324 GLU A C 1
ATOM 2597 O O . GLU A 1 324 ? 28.611 39.064 -21.541 1.00 88.25 324 GLU A O 1
ATOM 2602 N N . ILE A 1 325 ? 28.224 37.851 -23.389 1.00 89.31 325 ILE A N 1
ATOM 2603 C CA . ILE A 1 325 ? 29.605 37.947 -23.876 1.00 89.31 325 ILE A CA 1
ATOM 2604 C C . ILE A 1 325 ? 29.922 39.416 -24.236 1.00 89.31 325 ILE A C 1
ATOM 2606 O O . ILE A 1 325 ? 31.023 39.889 -23.968 1.00 89.31 325 ILE A O 1
ATOM 2610 N N . GLY A 1 326 ? 28.941 40.176 -24.743 1.00 87.12 326 GLY A N 1
ATOM 2611 C CA . GLY A 1 326 ? 29.028 41.627 -25.003 1.00 87.12 326 GLY A CA 1
ATOM 2612 C C . GLY A 1 326 ? 29.409 42.437 -23.784 1.00 87.12 326 GLY A C 1
ATOM 2613 O O . GLY A 1 326 ? 30.326 43.260 -23.837 1.00 87.12 326 GLY A O 1
ATOM 2614 N N . LYS A 1 327 ? 28.748 42.132 -22.667 1.00 86.19 327 LYS A N 1
ATOM 2615 C CA . LYS A 1 327 ? 28.988 42.774 -21.375 1.00 86.19 327 LYS A CA 1
ATOM 2616 C C . LYS A 1 327 ? 30.373 42.456 -20.803 1.00 86.19 327 LYS A C 1
ATOM 2618 O O . LYS A 1 327 ? 30.948 43.314 -20.143 1.00 86.19 327 LYS A O 1
ATOM 2623 N N . SER A 1 328 ? 30.927 41.268 -21.065 1.00 84.12 328 SER A N 1
ATOM 2624 C CA . SER A 1 328 ? 32.254 40.878 -20.551 1.00 84.12 328 SER A CA 1
ATOM 2625 C C . SER A 1 328 ? 33.439 41.410 -21.373 1.00 84.12 328 SER A C 1
ATOM 2627 O O . SER A 1 328 ? 34.531 41.554 -20.824 1.00 84.12 328 SER A O 1
ATOM 2629 N N . PHE A 1 329 ? 33.245 41.742 -22.657 1.00 83.44 329 PHE A N 1
ATOM 2630 C CA . PHE A 1 329 ? 34.288 42.276 -23.555 1.00 83.44 329 PHE A CA 1
ATOM 2631 C C . PHE A 1 329 ? 34.141 43.763 -23.928 1.00 83.44 329 PHE A C 1
ATOM 2633 O O . PHE A 1 329 ? 34.867 44.237 -24.801 1.00 83.44 329 PHE A O 1
ATOM 2640 N N . PRO A 1 330 ? 33.332 44.534 -23.190 1.00 85.31 330 PRO A N 1
ATOM 2641 C CA . PRO A 1 330 ? 32.739 45.808 -23.640 1.00 85.31 330 PRO A CA 1
ATOM 2642 C C . PRO A 1 330 ? 32.526 45.968 -25.160 1.00 85.31 330 PRO A C 1
ATOM 2644 O O . PRO A 1 330 ? 32.925 46.966 -25.758 1.00 85.31 330 PRO A O 1
ATOM 2647 N N . LEU A 1 331 ? 31.907 44.980 -25.814 1.00 88.88 331 LEU A N 1
ATOM 2648 C CA . LEU A 1 331 ? 31.627 45.007 -27.256 1.00 88.88 331 LEU A CA 1
ATOM 2649 C C . LEU A 1 331 ? 30.127 44.920 -27.527 1.00 88.88 331 LEU A C 1
ATOM 2651 O O . LEU A 1 331 ? 29.370 44.311 -26.773 1.00 88.88 331 LEU A O 1
ATOM 2655 N N . THR A 1 332 ? 29.692 45.485 -28.654 1.00 91.44 332 THR A N 1
ATOM 2656 C CA . THR A 1 332 ? 28.310 45.316 -29.109 1.00 91.44 332 THR A CA 1
ATOM 2657 C C . THR A 1 332 ? 28.037 43.854 -29.471 1.00 91.44 332 THR A C 1
ATOM 2659 O O . THR A 1 332 ? 28.913 43.134 -29.960 1.00 91.44 332 THR A O 1
ATOM 2662 N N . ARG A 1 333 ? 26.786 43.419 -29.280 1.00 90.44 333 ARG A N 1
ATOM 2663 C CA . ARG A 1 333 ? 26.312 42.070 -29.639 1.00 90.44 333 ARG A CA 1
ATOM 2664 C C . ARG A 1 333 ? 26.691 41.684 -31.072 1.00 90.44 333 ARG A C 1
ATOM 2666 O O . ARG A 1 333 ? 27.193 40.589 -31.316 1.00 90.44 333 ARG A O 1
ATOM 2673 N N . GLU A 1 334 ? 26.480 42.601 -32.013 1.00 89.69 334 GLU A N 1
ATOM 2674 C CA . GLU A 1 334 ? 26.767 42.369 -33.430 1.00 89.69 334 GLU A CA 1
ATOM 2675 C C . GLU A 1 334 ? 28.268 42.208 -33.697 1.00 89.69 334 GLU A C 1
ATOM 2677 O O . GLU A 1 334 ? 28.678 41.385 -34.516 1.00 89.69 334 GLU A O 1
ATOM 2682 N N . ARG A 1 335 ? 29.117 42.915 -32.942 1.00 89.94 335 ARG A N 1
ATOM 2683 C CA . ARG A 1 335 ? 30.566 42.770 -33.067 1.00 89.94 335 ARG A CA 1
ATOM 2684 C C . ARG A 1 335 ? 31.051 41.392 -32.616 1.00 89.94 335 ARG A C 1
ATOM 2686 O O . ARG A 1 335 ? 31.938 40.834 -33.255 1.00 89.94 335 ARG A O 1
ATOM 2693 N N . ILE A 1 336 ? 30.462 40.813 -31.570 1.00 91.12 336 ILE A N 1
ATOM 2694 C CA . ILE A 1 336 ? 30.796 39.449 -31.119 1.00 91.12 336 ILE A CA 1
ATOM 2695 C C . ILE A 1 336 ? 30.332 38.406 -32.127 1.00 91.12 336 ILE A C 1
ATOM 2697 O O . ILE A 1 336 ? 31.090 37.487 -32.424 1.00 91.12 336 ILE A O 1
ATOM 2701 N N . ARG A 1 337 ? 29.148 38.588 -32.722 1.00 92.38 337 ARG A N 1
ATOM 2702 C CA . ARG A 1 337 ? 28.658 37.725 -33.808 1.00 92.38 337 ARG A CA 1
ATOM 2703 C C . ARG A 1 337 ? 29.627 37.701 -34.995 1.00 92.38 337 ARG A C 1
ATOM 2705 O O . ARG A 1 337 ? 29.905 36.640 -35.548 1.00 92.38 337 ARG A O 1
ATOM 2712 N N . GLN A 1 338 ? 30.182 38.857 -35.368 1.00 92.75 338 GLN A N 1
ATOM 2713 C CA . GLN A 1 338 ? 31.204 38.947 -36.417 1.00 92.75 338 GLN A CA 1
ATOM 2714 C C . GLN A 1 338 ? 32.498 38.211 -36.039 1.00 92.75 338 GLN A C 1
ATOM 2716 O O . GLN A 1 338 ? 33.075 37.528 -36.883 1.00 92.75 338 GLN A O 1
ATOM 2721 N N . ILE A 1 339 ? 32.950 38.338 -34.785 1.00 91.00 339 ILE A N 1
ATOM 2722 C CA . ILE A 1 339 ? 34.148 37.651 -34.275 1.00 91.00 339 ILE A CA 1
ATOM 2723 C C . ILE A 1 339 ? 33.936 36.129 -34.267 1.00 91.00 339 ILE A C 1
ATOM 2725 O O . ILE A 1 339 ? 34.814 35.402 -34.723 1.00 91.00 339 ILE A O 1
ATOM 2729 N N . GLU A 1 340 ? 32.769 35.650 -33.828 1.00 91.38 340 GLU A N 1
ATOM 2730 C CA . GLU A 1 340 ? 32.391 34.231 -33.870 1.00 91.38 340 GLU A CA 1
ATOM 2731 C C . GLU A 1 340 ? 32.399 33.697 -35.309 1.00 91.38 340 GLU A C 1
ATOM 2733 O O . GLU A 1 340 ? 33.072 32.709 -35.602 1.00 91.38 340 GLU A O 1
ATOM 2738 N N . ALA A 1 341 ? 31.716 34.381 -36.233 1.00 91.25 341 ALA A N 1
ATOM 2739 C CA . ALA A 1 341 ? 31.653 33.971 -37.634 1.00 91.25 341 ALA A CA 1
ATOM 2740 C C . ALA A 1 341 ? 33.041 33.958 -38.299 1.00 91.25 341 ALA A C 1
ATOM 2742 O O . ALA A 1 341 ? 33.354 33.056 -39.080 1.00 91.25 341 ALA A O 1
ATOM 2743 N N . ALA A 1 342 ? 33.896 34.933 -37.976 1.00 90.44 342 ALA A N 1
ATOM 2744 C CA . ALA A 1 342 ? 35.270 34.978 -38.462 1.00 90.44 342 ALA A CA 1
ATOM 2745 C C . ALA A 1 342 ? 36.124 33.832 -37.893 1.00 90.44 342 ALA A C 1
ATOM 2747 O O . ALA A 1 342 ? 36.894 33.228 -38.641 1.00 90.44 342 ALA A O 1
ATOM 2748 N N . ALA A 1 343 ? 35.970 33.507 -36.606 1.00 89.31 343 ALA A N 1
ATOM 2749 C CA . ALA A 1 343 ? 36.683 32.413 -35.951 1.00 89.31 343 ALA A CA 1
ATOM 2750 C C . ALA A 1 343 ? 36.263 31.042 -36.510 1.00 89.31 343 ALA A C 1
ATOM 2752 O O . ALA A 1 343 ? 37.123 30.253 -36.897 1.00 89.31 343 ALA A O 1
ATOM 2753 N N . LEU A 1 344 ? 34.958 30.792 -36.673 1.00 89.75 344 LEU A N 1
ATOM 2754 C CA . LEU A 1 344 ? 34.441 29.566 -37.299 1.00 89.75 344 LEU A CA 1
ATOM 2755 C C . LEU A 1 344 ? 34.896 29.426 -38.759 1.00 89.75 344 LEU A C 1
ATOM 2757 O O . LEU A 1 344 ? 35.242 28.336 -39.206 1.00 89.75 344 LEU A O 1
ATOM 2761 N N . LYS A 1 345 ? 34.955 30.533 -39.511 1.00 90.38 345 LYS A N 1
ATOM 2762 C CA . LYS A 1 345 ? 35.455 30.525 -40.895 1.00 90.38 345 LYS A CA 1
ATOM 2763 C C . LYS A 1 345 ? 36.945 30.177 -40.979 1.00 90.38 345 LYS A C 1
ATOM 2765 O O . LYS A 1 345 ? 37.351 29.566 -41.962 1.00 90.38 345 LYS A O 1
ATOM 2770 N N . LYS A 1 346 ? 37.751 30.565 -39.985 1.00 86.94 346 LYS A N 1
ATOM 2771 C CA . LYS A 1 346 ? 39.170 30.180 -39.890 1.00 86.94 346 LYS A CA 1
ATOM 2772 C C . LYS A 1 346 ? 39.321 28.703 -39.542 1.00 86.94 346 LYS A C 1
ATOM 2774 O O . LYS A 1 346 ? 40.021 28.005 -40.260 1.00 86.94 346 LYS A O 1
ATOM 2779 N N . LEU A 1 347 ? 38.587 28.233 -38.532 1.00 86.50 347 LEU A N 1
ATOM 2780 C CA . LEU A 1 347 ? 38.570 26.824 -38.122 1.00 86.50 347 LEU A CA 1
ATOM 2781 C C . LEU A 1 347 ? 38.062 25.865 -39.208 1.00 86.50 347 LEU A C 1
ATOM 2783 O O . LEU A 1 347 ? 38.339 24.684 -39.121 1.00 86.50 347 LEU A O 1
ATOM 2787 N N . ARG A 1 348 ? 37.298 26.352 -40.195 1.00 85.94 348 ARG A N 1
ATOM 2788 C CA . ARG A 1 348 ? 36.834 25.560 -41.348 1.00 85.94 348 ARG A CA 1
ATOM 2789 C C . ARG A 1 348 ? 37.834 25.518 -42.511 1.00 85.94 348 ARG A C 1
ATOM 2791 O O . ARG A 1 348 ? 37.689 24.695 -43.408 1.00 85.94 348 ARG A O 1
ATOM 2798 N N . LYS A 1 349 ? 38.745 26.494 -42.584 1.00 79.94 349 LYS A N 1
ATOM 2799 C CA . LYS A 1 349 ? 39.760 26.578 -43.649 1.00 79.94 349 LYS A CA 1
ATOM 2800 C C . LYS A 1 349 ? 41.010 25.772 -43.320 1.00 79.94 349 LYS A C 1
ATOM 2802 O O . LYS A 1 349 ? 41.724 25.391 -44.243 1.00 79.94 349 LYS A O 1
ATOM 2807 N N . TRP A 1 350 ? 41.288 25.628 -42.034 1.00 65.69 350 TRP A N 1
ATOM 2808 C CA . TRP A 1 350 ? 42.221 24.654 -41.489 1.00 65.69 350 TRP A CA 1
ATOM 2809 C C . TRP A 1 350 ? 41.500 23.321 -41.341 1.00 65.69 350 TRP A C 1
ATOM 2811 O O . TRP A 1 350 ? 42.185 22.291 -41.503 1.00 65.69 350 TRP A O 1
#

Radius of gyration: 36.85 Å; Cα contacts (8 Å, |Δi|>4): 242; chains: 1; bounding box: 82×72×86 Å

Mean predicted aligned error: 15.81 Å

Secondary structure (DSSP, 8-state):
-HHHHHHHHHHHHHHHHHHHHHHHHHHHHHHHHHHHHHTT-SHHHHHHHHHHHHHHHHHHHHTT--TT----HHHHHHHHHHHHHHHHHTT-HHHHHHHHSS-HHHHHHHHHHHHHHHHHHHHHHHHHHHHTHHHHHHHHGGGTTSSS-HHHHHHHHHHHHHHHHHH--GGG---HHHHHHHHHHHHHHHHHHHHSSSS---HHHHHHHHHHHHHHHHHHHHHSSPPPHHHHHHHHT--HHHHHHHHHTT-PPPPTT-EESTT--EEHHHH---TTS--HHHHHHHHHHHHHHHHHHHTS-HHHHHHHHHHHTTTTSPPPPHHHHHHHTT--HHHHHHHHHHHHHHHTT-

Sequence (350 aa):
ADAVADKGQAQDVARNLEYSTLILAGLKRLKRRRRNLEKVGGKRAEKSISGLENKLAGYLQEIGFTRNAGVSCCQRVQMVCDRLSEYINREDQGRASRLVGAKFSNIRTFNTQLHRRLAKVFQRRQELIEANLRLVVSIAKRYRHLGLPFSDLIQEGNIGLMKAVERFDPRKGYRFSTYATWWIRQAITRAAADQGRTIRVPVHAVEIINKLSRSFRVLRNELRREPTLEEVSKHVNLSMEEVDWYQSLLSDPVSLEMPVGQDGTRTLKEILQCNSTISASEIIGRQHLSSSLKSSLSMLKPKEEKVLRLRYGLGNDITHTLEEIGKSFPLTRERIRQIEAAALKKLRKW

Foldseek 3Di:
DVVVVVVVLLVLVVVVVVVVVVVVVVVVVLVVVLVVLVVVDDPVSVVVNVVSVCLVVCLCVVLVPDVDPPDFPLVSLVVVLVVLVVCVVVVVQVVNCSNPVDHPVVSVVVSVVSVVVSVVSVVSLVVVLVVCLVLLLVLLVVVCPLQDDSVVLSVLLSVLQSVLSRPDRCVVVDDSSVSSSVSSVVSSVVCSQQPNAPDRDDPVLVVVLVVLVVLQVVVCVVVVHRDDLVVSCVVSVHDSVVSVVSVVVVDGDDDQQQQDDPVSPDGVVVVDDDPPDDDPVVVVVVVVVLVVVVVLLVPDDPLLSVLVCQQCVNPNVHHDDLVRVCVVVVHDSVVSVVSPVVSVVVSVVD

Solvent-accessible surface area (backbone atoms only — not comparable to full-atom values): 19804 Å² total; per-residue (Å²): 116,68,74,59,54,55,51,53,55,49,49,52,54,52,56,57,49,47,54,56,47,49,59,50,42,51,54,48,50,52,51,50,53,47,58,58,41,66,72,64,67,47,78,69,41,51,56,51,47,52,53,48,47,52,47,51,47,46,54,34,57,74,70,63,62,59,98,76,66,93,67,51,73,65,60,56,51,47,53,52,49,53,51,48,50,52,30,58,75,66,66,37,57,72,59,49,25,66,76,72,72,50,59,63,75,57,49,56,58,47,50,55,53,47,52,55,50,50,52,52,51,52,50,54,52,47,53,57,51,64,76,44,48,66,57,35,51,66,56,37,65,80,53,54,85,49,67,40,57,65,70,54,37,35,50,38,12,47,56,14,38,54,54,28,64,77,68,62,60,72,89,75,72,64,60,64,68,71,58,27,50,55,35,21,51,51,32,30,54,48,48,35,48,62,61,21,45,97,69,75,52,59,65,71,59,53,52,49,45,52,52,50,56,50,49,53,55,52,44,26,66,74,67,75,42,88,69,51,67,69,58,52,19,66,74,69,74,49,53,61,68,56,51,52,53,51,52,64,67,66,63,73,88,76,64,51,75,43,61,44,70,96,82,52,81,42,36,44,54,78,70,59,77,71,85,81,62,76,50,70,67,57,52,51,50,51,50,50,50,50,51,51,50,52,53,60,41,67,76,43,56,75,70,45,33,52,52,52,28,40,46,70,10,64,91,73,78,52,64,47,52,60,58,57,52,13,68,76,65,81,41,57,44,68,58,49,53,51,44,51,54,51,44,54,53,49,67,69,73,104

pLDDT: mean 76.08, std 19.67, range [31.91, 97.44]

Nearest PDB structures (foldseek):
  6ccv-assembly1_F  TM=7.692E-01  e=7.313E-19  Mycolicibacterium smegmatis MC2 155
  8u3b-assembly1_F  TM=7.219E-01  e=4.325E-19  Escherichia coli
  7mki-assembly1_L  TM=7.448E-01  e=8.852E-19  Escherichia coli
  7mke-assembly1_L  TM=7.395E-01  e=2.921E-18  Escherichia coli
  7khi-assembly1_F  TM=7.302E-01  e=5.699E-18  Escherichia coli K-12